Protein AF-A0A928YEC5-F1 (afdb_monomer)

Structure (mmCIF, N/CA/C/O backbone):
data_AF-A0A928YEC5-F1
#
_entry.id   AF-A0A928YEC5-F1
#
loop_
_atom_site.group_PDB
_atom_site.id
_atom_site.type_symbol
_atom_site.label_atom_id
_atom_site.label_alt_id
_atom_site.label_comp_id
_atom_site.label_asym_id
_atom_site.label_entity_id
_atom_site.label_seq_id
_atom_site.pdbx_PDB_ins_code
_atom_site.Cartn_x
_atom_site.Cartn_y
_atom_site.Cartn_z
_atom_site.occupancy
_atom_site.B_iso_or_equiv
_atom_site.auth_seq_id
_atom_site.auth_comp_id
_atom_site.auth_asym_id
_atom_site.auth_atom_id
_atom_site.pdbx_PDB_model_num
ATOM 1 N N . MET A 1 1 ? -3.892 -18.375 20.767 1.00 83.88 1 MET A N 1
ATOM 2 C CA . MET A 1 1 ? -4.272 -16.971 20.454 1.00 83.88 1 MET A CA 1
ATOM 3 C C . MET A 1 1 ? -5.538 -16.596 21.222 1.00 83.88 1 MET A C 1
ATOM 5 O O . MET A 1 1 ? -6.217 -17.506 21.679 1.00 83.88 1 MET A O 1
ATOM 9 N N . VAL A 1 2 ? -5.848 -15.307 21.420 1.00 87.56 2 VAL A N 1
ATOM 10 C CA . VAL A 1 2 ? -7.063 -14.895 22.162 1.00 87.56 2 VAL A CA 1
ATOM 11 C C . VAL A 1 2 ? -8.307 -15.152 21.313 1.00 87.56 2 VAL A C 1
ATOM 13 O O . VAL A 1 2 ? -8.338 -14.788 20.138 1.00 87.56 2 VAL A O 1
ATOM 16 N N . ASN A 1 3 ? -9.326 -15.767 21.908 1.00 91.44 3 ASN A N 1
ATOM 17 C CA . ASN A 1 3 ? -10.590 -16.067 21.246 1.00 91.44 3 ASN A CA 1
ATOM 18 C C . ASN A 1 3 ? -11.315 -14.765 20.830 1.00 91.44 3 ASN A C 1
ATOM 20 O O . ASN A 1 3 ? -11.600 -13.932 21.698 1.00 91.44 3 ASN A O 1
ATOM 24 N N . PRO A 1 4 ? -11.652 -14.574 19.537 1.00 89.94 4 PRO A N 1
ATOM 25 C CA . PRO A 1 4 ? -12.383 -13.394 19.078 1.00 89.94 4 PRO A CA 1
ATOM 26 C C . PRO A 1 4 ? -13.698 -13.170 19.830 1.00 89.94 4 PRO A C 1
ATOM 28 O O . PRO A 1 4 ? -13.991 -12.037 20.203 1.00 89.94 4 PRO A O 1
ATOM 31 N N . ARG A 1 5 ? -14.442 -14.240 20.147 1.00 90.44 5 ARG A N 1
ATOM 32 C CA . ARG A 1 5 ? -15.700 -14.136 20.904 1.00 90.44 5 ARG A CA 1
ATOM 33 C C . ARG A 1 5 ? -15.462 -13.671 22.337 1.00 90.44 5 ARG A C 1
ATOM 35 O O . ARG A 1 5 ? -16.203 -12.830 22.833 1.00 90.44 5 ARG A O 1
ATOM 42 N N . TYR A 1 6 ? -14.397 -14.151 22.983 1.00 92.88 6 TYR A N 1
ATOM 43 C CA . TYR A 1 6 ? -14.013 -13.688 24.320 1.00 92.88 6 TYR A CA 1
ATOM 44 C C . TYR A 1 6 ? -13.692 -12.185 24.310 1.00 92.88 6 TYR A C 1
ATOM 46 O O . TYR A 1 6 ? -14.163 -11.438 25.168 1.00 92.88 6 TYR A O 1
ATOM 54 N N . ARG A 1 7 ? -12.948 -11.722 23.295 1.00 92.25 7 ARG A N 1
ATOM 55 C CA . ARG A 1 7 ? -12.614 -10.301 23.112 1.00 92.25 7 ARG A CA 1
ATOM 56 C C . ARG A 1 7 ? -13.850 -9.440 22.826 1.00 92.25 7 ARG A C 1
ATOM 58 O O . ARG A 1 7 ? -13.956 -8.333 23.350 1.00 92.25 7 ARG A O 1
ATOM 65 N N . GLU A 1 8 ? -14.782 -9.931 22.012 1.00 92.81 8 GLU A N 1
ATOM 66 C CA . GLU A 1 8 ? -16.053 -9.253 21.728 1.00 92.81 8 GLU A CA 1
ATOM 67 C C . GLU A 1 8 ? -16.904 -9.112 22.999 1.00 92.81 8 GLU A C 1
ATOM 69 O O . GLU A 1 8 ? -17.369 -8.011 23.299 1.00 92.81 8 GLU A O 1
ATOM 74 N N . LEU A 1 9 ? -17.041 -10.181 23.792 1.00 94.62 9 LEU A N 1
ATOM 75 C CA . LEU A 1 9 ? -17.746 -10.153 25.079 1.00 94.62 9 LEU A CA 1
ATOM 76 C C . LEU A 1 9 ? -17.100 -9.163 26.059 1.00 94.62 9 LEU A C 1
ATOM 78 O O . LEU A 1 9 ? -17.796 -8.370 26.691 1.00 94.62 9 LEU A O 1
ATOM 82 N N . GLU A 1 10 ? -15.769 -9.147 26.151 1.00 95.06 10 GLU A N 1
ATOM 83 C CA . GLU A 1 10 ? -15.032 -8.198 26.990 1.00 95.06 10 GLU A CA 1
ATOM 84 C C . GLU A 1 10 ? -15.260 -6.740 26.557 1.00 95.06 10 GLU A C 1
ATOM 86 O O . GLU A 1 10 ? -15.519 -5.869 27.394 1.00 95.06 10 GLU A O 1
ATOM 91 N N . SER A 1 11 ? -15.259 -6.477 25.247 1.00 95.62 11 SER A N 1
ATOM 92 C CA . SER A 1 11 ? -15.583 -5.158 24.700 1.00 95.62 11 SER A CA 1
ATOM 93 C C . SER A 1 11 ? -17.020 -4.741 25.023 1.00 95.62 11 SER A C 1
ATOM 95 O O . SER A 1 11 ? -17.250 -3.599 25.420 1.00 95.62 11 SER A O 1
ATOM 97 N N . GLN A 1 12 ? -17.994 -5.647 24.892 1.00 96.06 12 GLN A N 1
ATOM 98 C CA . GLN A 1 12 ? -19.395 -5.364 25.221 1.00 96.06 12 GLN A CA 1
ATOM 99 C C . GLN A 1 12 ? -19.584 -5.056 26.711 1.00 96.06 12 GLN A C 1
ATOM 101 O O . GLN A 1 12 ? -20.268 -4.086 27.050 1.00 96.06 12 GLN A O 1
ATOM 106 N N . ILE A 1 13 ? -18.939 -5.825 27.597 1.00 96.31 13 ILE A N 1
ATOM 107 C CA . ILE A 1 13 ? -18.951 -5.576 29.045 1.00 96.31 13 ILE A CA 1
ATOM 108 C C . ILE A 1 13 ? -18.376 -4.190 29.342 1.00 96.31 13 ILE A C 1
ATOM 110 O O . ILE A 1 13 ? -18.998 -3.421 30.075 1.00 96.31 13 ILE A O 1
ATOM 114 N N . LYS A 1 14 ? -17.233 -3.826 28.746 1.00 97.19 14 LYS A N 1
ATOM 115 C CA . LYS A 1 14 ? -16.607 -2.510 28.955 1.00 97.19 14 LYS A CA 1
ATOM 116 C C . LYS A 1 14 ? -17.520 -1.362 28.513 1.00 97.19 14 LYS A C 1
ATOM 118 O O . LYS A 1 14 ? -17.703 -0.397 29.263 1.00 97.19 14 LYS A O 1
ATOM 123 N N . THR A 1 15 ? -18.124 -1.478 27.330 1.00 96.69 15 THR A N 1
ATOM 124 C CA . THR A 1 15 ? -19.064 -0.479 26.798 1.00 96.69 15 THR A CA 1
ATOM 125 C C . THR A 1 15 ? -20.272 -0.316 27.716 1.00 96.69 15 THR A C 1
ATOM 127 O O . THR A 1 15 ? -20.584 0.802 28.126 1.00 96.69 15 THR A O 1
ATOM 130 N N . LYS A 1 16 ? -20.921 -1.419 28.112 1.00 96.38 16 LYS A N 1
ATOM 131 C CA . LYS A 1 16 ? -22.084 -1.371 29.011 1.00 96.38 16 LYS A CA 1
ATOM 132 C C . LYS A 1 16 ? -21.727 -0.869 30.408 1.00 96.38 16 LYS A C 1
ATOM 134 O O . LYS A 1 16 ? -22.486 -0.086 30.961 1.00 96.38 16 LYS A O 1
ATOM 139 N N . THR A 1 17 ? -20.560 -1.226 30.942 1.00 95.94 17 THR A N 1
ATOM 140 C CA . THR A 1 17 ? -20.078 -0.723 32.243 1.00 95.94 17 THR A CA 1
ATOM 141 C C . THR A 1 17 ? -19.879 0.791 32.205 1.00 95.94 17 THR A C 1
ATOM 143 O O . THR A 1 17 ? -20.248 1.501 33.136 1.00 95.94 17 THR A O 1
ATOM 146 N N . THR A 1 18 ? -19.353 1.317 31.095 1.00 97.06 18 THR A N 1
ATOM 147 C CA . THR A 1 18 ? -19.199 2.766 30.915 1.00 97.06 18 THR A CA 1
ATOM 148 C C . THR A 1 18 ? -20.561 3.463 30.846 1.00 97.06 18 THR A C 1
ATOM 150 O O . THR A 1 18 ? -20.738 4.519 31.451 1.00 97.06 18 THR A O 1
ATOM 153 N N . LEU A 1 19 ? -21.543 2.868 30.159 1.00 96.06 19 LEU A N 1
ATOM 154 C CA . LEU A 1 19 ? -22.919 3.378 30.133 1.00 96.06 19 LEU A CA 1
ATOM 155 C C . LEU A 1 19 ? -23.577 3.335 31.520 1.00 96.06 19 LEU A C 1
ATOM 157 O O . LEU A 1 19 ? -24.183 4.324 31.926 1.00 96.06 19 LEU A O 1
ATOM 161 N N . LEU A 1 20 ? -23.402 2.240 32.263 1.00 96.69 20 LEU A N 1
ATOM 162 C CA . LEU A 1 20 ? -23.906 2.083 33.627 1.00 96.69 20 LEU A CA 1
ATOM 163 C C . LEU A 1 20 ? -23.341 3.166 34.552 1.00 96.69 20 LEU A C 1
ATOM 165 O O . LEU A 1 20 ? -24.096 3.836 35.252 1.00 96.69 20 LEU A O 1
ATOM 169 N N . ASN A 1 21 ? -22.028 3.401 34.504 1.00 95.88 21 ASN A N 1
ATOM 170 C CA . ASN A 1 21 ? -21.386 4.440 35.308 1.00 95.88 21 ASN A CA 1
ATOM 171 C C . ASN A 1 21 ? -21.941 5.833 34.981 1.00 95.88 21 ASN A C 1
ATOM 173 O O . ASN A 1 21 ? -22.214 6.609 35.893 1.00 95.88 21 ASN A O 1
ATOM 177 N N . ARG A 1 22 ? -22.184 6.139 33.698 1.00 95.06 22 ARG A N 1
ATOM 178 C CA . ARG A 1 22 ? -22.826 7.402 33.295 1.00 95.06 22 ARG A CA 1
ATOM 179 C C . ARG A 1 22 ? -24.238 7.538 33.872 1.00 95.06 22 ARG A C 1
ATOM 181 O O . ARG A 1 22 ? -24.579 8.617 34.346 1.00 95.06 22 ARG A O 1
ATOM 188 N N . GLN A 1 23 ? -25.044 6.473 33.858 1.00 94.38 23 GLN A N 1
ATOM 189 C CA . GLN A 1 23 ? -26.396 6.503 34.435 1.00 94.38 23 GLN A CA 1
ATOM 190 C C . GLN A 1 23 ? -26.374 6.655 35.958 1.00 94.38 23 GLN A C 1
ATOM 192 O O . GLN A 1 23 ? -27.137 7.449 36.499 1.00 94.38 23 GLN A O 1
ATOM 197 N N . ARG A 1 24 ? -25.452 5.978 36.650 1.00 94.00 24 ARG A N 1
ATOM 198 C CA . ARG A 1 24 ? -25.263 6.127 38.102 1.00 94.00 24 ARG A CA 1
ATOM 199 C C . ARG A 1 24 ? -24.878 7.555 38.493 1.00 94.00 24 ARG A C 1
ATOM 201 O O . ARG A 1 24 ? -25.418 8.079 39.460 1.00 94.00 24 ARG A O 1
ATOM 208 N N . VAL A 1 25 ? -24.009 8.208 37.716 1.00 95.25 25 VAL A N 1
ATOM 209 C CA . VAL A 1 25 ? -23.665 9.627 37.924 1.00 95.25 25 VAL A CA 1
ATOM 210 C C . VAL A 1 25 ? -24.887 10.526 37.725 1.00 95.25 25 VAL A C 1
ATOM 212 O O . VAL A 1 25 ? -25.145 11.379 38.568 1.00 95.25 25 VAL A O 1
ATOM 215 N N . LYS A 1 26 ? -25.675 10.316 36.659 1.00 92.94 26 LYS A N 1
ATOM 216 C CA . LYS A 1 26 ? -26.923 11.070 36.434 1.00 92.94 26 LYS A CA 1
ATOM 217 C C . LYS A 1 26 ? -27.920 10.887 37.576 1.00 92.94 26 LYS A C 1
ATOM 219 O O . LYS A 1 26 ? -28.492 11.865 38.040 1.00 92.94 26 LYS A O 1
ATOM 224 N N . TYR A 1 27 ? -28.091 9.651 38.041 1.00 92.44 27 TYR A N 1
ATOM 225 C CA . TYR A 1 27 ? -28.943 9.339 39.184 1.00 92.44 27 TYR A CA 1
ATOM 226 C C . TYR A 1 27 ? -28.476 10.079 40.444 1.00 92.44 27 TYR A C 1
ATOM 228 O O . TYR A 1 27 ? -29.282 10.727 41.103 1.00 92.44 27 TYR A O 1
ATOM 236 N N . GLY A 1 28 ? -27.174 10.041 40.748 1.00 90.62 28 GLY A N 1
ATOM 237 C CA . GLY A 1 28 ? -26.594 10.752 41.890 1.00 90.62 28 GLY A CA 1
ATOM 238 C C . GLY A 1 28 ? -26.771 12.270 41.803 1.00 90.62 28 GLY A C 1
ATOM 239 O O . GLY A 1 28 ? -27.197 12.889 42.771 1.00 90.62 28 GLY A O 1
ATOM 240 N N . ALA A 1 29 ? -26.526 12.865 40.632 1.00 90.38 29 ALA A N 1
ATOM 241 C CA . ALA A 1 29 ? -26.738 14.296 40.406 1.00 90.38 29 ALA A CA 1
ATOM 242 C C . ALA A 1 29 ? -28.209 14.705 40.596 1.00 90.38 29 ALA A C 1
ATOM 244 O O . ALA A 1 29 ? -28.490 15.752 41.173 1.00 90.38 29 ALA A O 1
ATOM 245 N N . LEU A 1 30 ? -29.146 13.864 40.146 1.00 88.50 30 LEU A N 1
ATOM 246 C CA . LEU A 1 30 ? -30.580 14.094 40.313 1.00 88.50 30 LEU A CA 1
ATOM 247 C C . LEU A 1 30 ? -31.000 14.013 41.789 1.00 88.50 30 LEU A C 1
ATOM 249 O O . LEU A 1 30 ? -31.805 14.825 42.233 1.00 88.50 30 LEU A O 1
ATOM 253 N N . VAL A 1 31 ? -30.430 13.082 42.563 1.00 86.44 31 VAL A N 1
ATOM 254 C CA . VAL A 1 31 ? -30.656 12.995 44.017 1.00 86.44 31 VAL A CA 1
ATOM 255 C C . VAL A 1 31 ? -30.144 14.247 44.733 1.00 86.44 31 VAL A C 1
ATOM 257 O O . VAL A 1 31 ? -30.915 14.861 45.458 1.00 86.44 31 VAL A O 1
ATOM 260 N N . LEU A 1 32 ? -28.907 14.675 44.462 1.00 85.19 32 LEU A N 1
ATOM 261 C CA . LEU A 1 32 ? -28.309 15.862 45.091 1.00 85.19 32 LEU A CA 1
ATOM 262 C C . LEU A 1 32 ? -29.059 17.158 44.752 1.00 85.19 32 LEU A C 1
ATOM 264 O O . LEU A 1 32 ? -29.220 18.024 45.605 1.00 85.19 32 LEU A O 1
ATOM 268 N N . LYS A 1 33 ? -29.554 17.301 43.516 1.00 82.44 33 LYS A N 1
ATOM 269 C CA . LYS A 1 33 ? -30.325 18.485 43.107 1.00 82.44 33 LYS A CA 1
ATOM 270 C C . LYS A 1 33 ? -31.634 18.630 43.896 1.00 82.44 33 LYS A C 1
ATOM 272 O O . LYS A 1 33 ? -32.027 19.742 44.223 1.00 82.44 33 LYS A O 1
ATOM 277 N N . ALA A 1 34 ? -32.288 17.517 44.226 1.00 76.44 34 ALA A N 1
ATOM 278 C CA . ALA A 1 34 ? -33.527 17.523 45.003 1.00 76.44 34 ALA A CA 1
ATOM 279 C C . ALA A 1 34 ? -33.326 17.810 46.502 1.00 76.44 34 ALA A C 1
ATOM 281 O O . ALA A 1 34 ? -34.303 18.080 47.190 1.00 76.44 34 ALA A O 1
ATOM 282 N N . GLU A 1 35 ? -32.092 17.757 47.014 1.00 74.00 35 GLU A N 1
ATOM 283 C CA . GLU A 1 35 ? -31.772 18.149 48.396 1.00 74.00 35 GLU A CA 1
ATOM 284 C C . GLU A 1 35 ? -31.603 19.674 48.550 1.00 74.00 35 GLU A C 1
ATOM 286 O O . GLU A 1 35 ? -31.681 20.181 49.667 1.00 74.00 35 GLU A O 1
ATOM 291 N N . GLY A 1 36 ? -31.382 20.410 47.450 1.00 67.25 36 GLY A N 1
ATOM 292 C CA . GLY A 1 36 ? -31.120 21.858 47.455 1.00 67.25 36 GLY A CA 1
ATOM 293 C C . GLY A 1 36 ? -32.200 22.745 46.819 1.00 67.25 36 GLY A C 1
ATOM 294 O O . GLY A 1 36 ? -32.138 23.962 46.963 1.00 67.25 36 GLY A O 1
ATOM 295 N N . GLU A 1 37 ? -33.179 22.167 46.122 1.00 70.62 37 GLU A N 1
ATOM 296 C CA . GLU A 1 37 ? -34.284 22.869 45.446 1.00 70.62 37 GLU A CA 1
ATOM 297 C C . GLU A 1 37 ? -35.614 22.153 45.757 1.00 70.62 37 GLU A C 1
ATOM 299 O O . GLU A 1 37 ? -35.597 20.973 46.093 1.00 70.62 37 GLU A O 1
ATOM 304 N N . GLU A 1 38 ? -36.770 22.819 45.617 1.00 68.56 38 GLU A N 1
ATOM 305 C CA . GLU A 1 38 ? -38.088 22.154 45.587 1.00 68.56 38 GLU A CA 1
ATOM 306 C C . GLU A 1 38 ? -38.428 21.753 44.137 1.00 68.56 38 GLU A C 1
ATOM 308 O O . GLU A 1 38 ? -38.899 22.589 43.357 1.00 68.56 38 GLU A O 1
ATOM 313 N N . PRO A 1 39 ? -38.172 20.501 43.709 1.00 70.44 39 PRO A N 1
ATOM 314 C CA . PRO A 1 39 ? -38.477 20.073 42.353 1.00 70.44 39 PRO A CA 1
ATOM 315 C C . PRO A 1 39 ? -39.979 19.844 42.148 1.00 70.44 39 PRO A C 1
ATOM 317 O O . PRO A 1 39 ? -40.717 19.482 43.064 1.00 70.44 39 PRO A O 1
ATOM 320 N N . ASP A 1 40 ? -40.418 19.929 40.890 1.00 80.75 40 ASP A N 1
ATOM 321 C CA . ASP A 1 40 ? -41.704 19.371 40.460 1.00 80.75 40 ASP A CA 1
ATOM 322 C C . ASP A 1 40 ? -41.713 17.856 40.737 1.00 80.75 40 ASP A C 1
ATOM 324 O O . ASP A 1 40 ? -41.081 17.063 40.028 1.00 80.75 40 ASP A O 1
ATOM 328 N N . ILE A 1 41 ? -42.423 17.468 41.801 1.00 78.69 41 ILE A N 1
ATOM 329 C CA . ILE A 1 41 ? -42.423 16.116 42.374 1.00 78.69 41 ILE A CA 1
ATOM 330 C C . ILE A 1 41 ? -42.747 15.062 41.311 1.00 78.69 41 ILE A C 1
ATOM 332 O O . ILE A 1 41 ? -42.127 13.999 41.286 1.00 78.69 41 ILE A O 1
ATOM 336 N N . ARG A 1 42 ? -43.688 15.345 40.397 1.00 82.38 42 ARG A N 1
ATOM 337 C CA . ARG A 1 42 ? -44.105 14.370 39.376 1.00 82.38 42 ARG A CA 1
ATOM 338 C C . ARG A 1 42 ? -42.989 14.093 38.375 1.00 82.38 42 ARG A C 1
ATOM 340 O O . ARG A 1 42 ? -42.692 12.929 38.107 1.00 82.38 42 ARG A O 1
ATOM 347 N N . LYS A 1 43 ? -42.352 15.146 37.856 1.00 85.06 43 LYS A N 1
ATOM 348 C CA . LYS A 1 43 ? -41.243 15.017 36.897 1.00 85.06 43 LYS A CA 1
ATOM 349 C C . LYS A 1 43 ? -40.034 14.352 37.539 1.00 85.06 43 LYS A C 1
ATOM 351 O O . LYS A 1 43 ? -39.460 13.439 36.954 1.00 85.06 43 LYS A O 1
ATOM 356 N N . TYR A 1 44 ? -39.708 14.747 38.769 1.00 85.19 44 TYR A N 1
ATOM 357 C CA . TYR A 1 44 ? -38.607 14.166 39.532 1.00 85.19 44 TYR A CA 1
ATOM 358 C C . TYR A 1 44 ? -38.781 12.656 39.748 1.00 85.19 44 TYR A C 1
ATOM 360 O O . TYR A 1 44 ? -37.864 11.880 39.477 1.00 85.19 44 TYR A O 1
ATOM 368 N N . VAL A 1 45 ? -39.966 12.218 40.192 1.00 87.06 45 VAL A N 1
ATOM 369 C CA . VAL A 1 45 ? -40.265 10.791 40.405 1.00 87.06 45 VAL A CA 1
ATOM 370 C C . VAL A 1 45 ? -40.171 10.007 39.096 1.00 87.06 45 VAL A C 1
ATOM 372 O O . VAL A 1 45 ? -39.587 8.923 39.0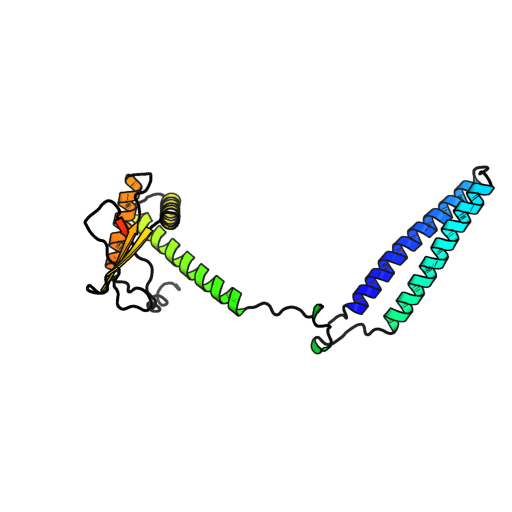77 1.00 87.06 45 VAL A O 1
ATOM 375 N N . GLN A 1 46 ? -40.692 10.558 37.997 1.00 88.75 46 GLN A N 1
ATOM 376 C CA . GLN A 1 46 ? -40.665 9.900 36.694 1.00 88.75 46 GLN A CA 1
ATOM 377 C C . GLN A 1 46 ? -39.237 9.771 36.141 1.00 88.75 46 GLN A C 1
ATOM 379 O O . GLN A 1 46 ? -38.819 8.673 35.778 1.00 88.75 46 GLN A O 1
ATOM 384 N N . GLU A 1 47 ? -38.452 10.850 36.131 1.00 88.38 47 GLU A N 1
ATOM 385 C CA . GLU A 1 47 ? -37.056 10.815 35.674 1.00 88.38 47 GLU A CA 1
ATOM 386 C C . GLU A 1 47 ? -36.211 9.861 36.525 1.00 88.38 47 GLU A C 1
ATOM 388 O O . GLU A 1 47 ? -35.476 9.027 35.991 1.00 88.38 47 GLU A O 1
ATOM 393 N N . LYS A 1 48 ? -36.378 9.896 37.851 1.00 90.88 48 LYS A N 1
ATOM 394 C CA . LYS A 1 48 ? -35.699 8.975 38.766 1.00 90.88 48 LYS A CA 1
ATOM 395 C C . LYS A 1 48 ? -36.039 7.515 38.471 1.00 90.88 48 LYS A C 1
ATOM 397 O O . LYS A 1 48 ? -35.129 6.686 38.446 1.00 90.88 48 LYS A O 1
ATOM 402 N N . ALA A 1 49 ? -37.313 7.206 38.223 1.00 91.38 49 ALA A N 1
ATOM 403 C CA . ALA A 1 49 ? -37.758 5.860 37.872 1.00 91.38 49 ALA A CA 1
ATOM 404 C C . ALA A 1 49 ? -37.137 5.385 36.549 1.00 91.38 49 ALA A C 1
ATOM 406 O O . ALA A 1 49 ? -36.577 4.293 36.503 1.00 91.38 49 ALA A O 1
ATOM 407 N N . THR A 1 50 ? -37.130 6.227 35.509 1.00 93.62 50 THR A N 1
ATOM 408 C CA . THR A 1 50 ? -36.540 5.863 34.204 1.00 93.62 50 THR A CA 1
ATOM 409 C C . THR A 1 50 ? -35.034 5.600 34.285 1.00 93.62 50 THR A C 1
ATOM 411 O O . THR A 1 50 ? -34.527 4.648 33.688 1.00 93.62 50 THR A O 1
ATOM 414 N N . ILE A 1 51 ? -34.293 6.410 35.051 1.00 93.06 51 ILE A N 1
ATOM 415 C CA . ILE A 1 51 ? -32.852 6.204 35.242 1.00 93.06 51 ILE A CA 1
ATOM 416 C C . ILE A 1 51 ? -32.605 4.932 36.061 1.00 93.06 51 ILE A C 1
ATOM 418 O O . ILE A 1 51 ? -31.683 4.183 35.739 1.00 93.06 51 ILE A O 1
ATOM 422 N N . ARG A 1 52 ? -33.429 4.663 37.084 1.00 93.69 52 ARG A N 1
ATOM 423 C CA . ARG A 1 52 ? -33.353 3.437 37.891 1.00 93.69 52 ARG A CA 1
ATOM 424 C C . ARG A 1 52 ? -33.558 2.192 37.028 1.00 93.69 52 ARG A C 1
ATOM 426 O O . ARG A 1 52 ? -32.705 1.315 37.031 1.00 93.69 52 ARG A O 1
ATOM 433 N N . GLU A 1 53 ? -34.604 2.174 36.209 1.00 95.44 53 GLU A N 1
ATOM 434 C CA . GLU A 1 53 ? -34.879 1.081 35.272 1.00 95.44 53 GLU A CA 1
ATOM 435 C C . GLU A 1 53 ? -33.730 0.893 34.263 1.00 95.44 53 GLU A C 1
ATOM 437 O O . GLU A 1 53 ? -33.287 -0.225 33.983 1.00 95.44 53 GLU A O 1
ATOM 442 N N . SER A 1 54 ? -33.156 1.990 33.754 1.00 94.38 54 SER A N 1
ATOM 443 C CA . SER A 1 54 ? -31.975 1.912 32.888 1.00 94.38 54 SER A CA 1
ATOM 444 C C . SER A 1 54 ? -30.746 1.334 33.600 1.00 94.38 54 SER A C 1
ATOM 446 O O . SER A 1 54 ? -29.915 0.722 32.931 1.00 94.38 54 SER A O 1
ATOM 448 N N . ILE A 1 55 ? -30.579 1.565 34.903 1.00 95.44 55 ILE A N 1
ATOM 449 C CA . ILE A 1 55 ? -29.483 0.999 35.699 1.00 95.44 55 ILE A CA 1
ATOM 450 C C . ILE A 1 55 ? -29.700 -0.503 35.866 1.00 95.44 55 ILE A C 1
ATOM 452 O O . ILE A 1 55 ? -28.818 -1.271 35.485 1.00 95.44 55 ILE A O 1
ATOM 456 N N . ASP A 1 56 ? -30.884 -0.907 36.327 1.00 96.25 56 ASP A N 1
ATOM 457 C CA . ASP A 1 56 ? -31.218 -2.308 36.599 1.00 96.25 56 ASP A CA 1
ATOM 458 C C . ASP A 1 56 ? -31.067 -3.162 35.324 1.00 96.25 56 ASP A C 1
ATOM 460 O O . ASP A 1 56 ? -30.391 -4.192 35.312 1.00 96.25 56 ASP A O 1
ATOM 464 N N . THR A 1 57 ? -31.575 -2.667 34.189 1.00 96.25 57 THR A N 1
ATOM 465 C CA . THR A 1 57 ? -31.440 -3.351 32.888 1.00 96.25 57 THR A CA 1
ATOM 466 C C . THR A 1 57 ? -29.996 -3.432 32.380 1.00 96.25 57 THR A C 1
ATOM 468 O O . THR A 1 57 ? -29.639 -4.368 31.657 1.00 96.25 57 THR A O 1
ATOM 471 N N . LEU A 1 58 ? -29.142 -2.449 32.690 1.00 95.38 58 LEU A N 1
ATOM 472 C CA . LEU A 1 58 ? -27.725 -2.484 32.319 1.00 95.38 58 LEU A CA 1
ATOM 473 C C . LEU A 1 58 ? -26.937 -3.448 33.206 1.00 95.38 58 LEU A C 1
ATOM 475 O O . LEU A 1 58 ? -26.057 -4.136 32.687 1.00 95.38 58 LEU A O 1
ATOM 479 N N . GLU A 1 59 ? -27.253 -3.512 34.498 1.00 96.00 59 GLU A N 1
ATOM 480 C CA . GLU A 1 59 ? -26.657 -4.454 35.448 1.00 96.00 59 GLU A CA 1
ATOM 481 C C . GLU A 1 59 ? -26.971 -5.897 35.058 1.00 96.00 59 GLU A C 1
ATOM 483 O O . GLU A 1 59 ? -26.044 -6.692 34.889 1.00 96.00 59 GLU A O 1
ATOM 488 N N . GLU A 1 60 ? -28.240 -6.203 34.778 1.00 96.69 60 GLU A N 1
ATOM 489 C CA . GLU A 1 60 ? -28.657 -7.534 34.334 1.00 96.69 60 GLU A CA 1
ATOM 490 C C . GLU A 1 60 ? -27.919 -7.956 33.052 1.00 96.69 60 GLU A C 1
ATOM 492 O O . GLU A 1 60 ? -27.340 -9.042 32.971 1.00 96.69 60 GLU A O 1
ATOM 497 N N . LYS A 1 61 ? -27.842 -7.061 32.058 1.00 95.50 61 LYS A N 1
ATOM 498 C CA . LYS A 1 61 ? -27.119 -7.325 30.803 1.00 95.50 61 LYS A CA 1
ATOM 499 C C . LYS A 1 61 ? -25.621 -7.536 31.021 1.00 95.50 61 LYS A C 1
ATOM 501 O O . LYS A 1 61 ? -25.009 -8.313 30.289 1.00 95.50 61 LYS A O 1
ATOM 506 N N . ILE A 1 62 ? -24.999 -6.827 31.963 1.00 96.06 62 ILE A N 1
ATOM 507 C CA . ILE A 1 62 ? -23.577 -7.018 32.285 1.00 96.06 62 ILE A CA 1
ATOM 508 C C . ILE A 1 62 ? -23.363 -8.385 32.934 1.00 96.06 62 ILE A C 1
ATOM 510 O O . ILE A 1 62 ? -22.418 -9.075 32.552 1.00 96.06 62 ILE A O 1
ATOM 514 N N . GLU A 1 63 ? -24.233 -8.798 33.854 1.00 95.88 63 GLU A N 1
ATOM 515 C CA . GLU A 1 63 ? -24.141 -10.109 34.504 1.00 95.88 63 GLU A CA 1
ATOM 516 C C . GLU A 1 63 ? -24.349 -11.261 33.514 1.00 95.88 63 GLU A C 1
ATOM 518 O O . GLU A 1 63 ? -23.531 -12.183 33.462 1.00 95.88 63 GLU A O 1
ATOM 523 N N . GLN A 1 64 ? -25.336 -11.160 32.619 1.00 95.69 64 GLN A N 1
ATOM 524 C CA . GLN A 1 64 ? -25.532 -12.133 31.535 1.00 95.69 64 GLN A CA 1
ATOM 525 C C . GLN A 1 64 ? -24.281 -12.261 30.643 1.00 95.69 64 GLN A C 1
ATOM 527 O O . GLN A 1 64 ? -23.840 -13.368 30.309 1.00 95.69 64 GLN A O 1
ATOM 532 N N . LEU A 1 65 ? -23.654 -11.135 30.283 1.00 95.19 65 LEU A N 1
ATOM 533 C CA . LEU A 1 65 ? -22.421 -11.142 29.491 1.00 95.19 65 LEU A CA 1
ATOM 534 C C . LEU A 1 65 ? -21.226 -11.709 30.264 1.00 95.19 65 LEU A C 1
ATOM 536 O O . LEU A 1 65 ? -20.401 -12.403 29.670 1.00 95.19 65 LEU A O 1
ATOM 540 N N . ARG A 1 66 ? -21.115 -11.444 31.571 1.00 94.31 66 ARG A N 1
ATOM 541 C CA . ARG A 1 66 ? -20.061 -12.006 32.432 1.00 94.31 66 ARG A CA 1
ATOM 542 C C . ARG A 1 66 ? -20.188 -13.519 32.551 1.00 94.31 66 ARG A C 1
ATOM 544 O O . ARG A 1 66 ? -19.183 -14.206 32.375 1.00 94.31 66 ARG A O 1
ATOM 551 N N . ALA A 1 67 ? -21.399 -14.030 32.764 1.00 94.88 67 ALA A N 1
ATOM 552 C CA . ALA A 1 67 ? -21.673 -15.464 32.783 1.00 94.88 67 ALA A CA 1
ATOM 553 C C . ALA A 1 67 ? -21.281 -16.118 31.447 1.00 94.88 67 ALA A C 1
ATOM 555 O O . ALA A 1 67 ? -20.525 -17.089 31.418 1.00 94.88 67 ALA A O 1
ATOM 556 N N . THR A 1 68 ? -21.694 -15.513 30.330 1.00 92.94 68 THR A N 1
ATOM 557 C CA . THR A 1 68 ? -21.340 -15.989 28.982 1.00 92.94 68 THR A CA 1
ATOM 558 C C . THR A 1 68 ? -19.824 -15.965 28.746 1.00 92.94 68 THR A C 1
ATOM 560 O O . THR A 1 68 ? -19.263 -16.911 28.192 1.00 92.94 68 THR A O 1
ATOM 563 N N . LYS A 1 69 ? -19.130 -14.912 29.201 1.00 93.75 69 LYS A N 1
ATOM 564 C CA . LYS A 1 69 ? -17.669 -14.786 29.089 1.00 93.75 69 LYS A CA 1
ATOM 565 C C . LYS A 1 69 ? -16.941 -15.861 29.894 1.00 93.75 69 LYS A C 1
ATOM 567 O O . LYS A 1 69 ? -15.972 -16.415 29.393 1.00 93.75 69 LYS A O 1
ATOM 572 N N . ASN A 1 70 ? -17.399 -16.161 31.109 1.00 90.94 70 ASN A N 1
ATOM 573 C CA . ASN A 1 70 ? -16.781 -17.180 31.962 1.00 90.94 70 ASN A CA 1
ATOM 574 C C . ASN A 1 70 ? -16.916 -18.591 31.373 1.00 90.94 70 ASN A C 1
ATOM 576 O O . ASN A 1 70 ? -16.002 -19.395 31.522 1.00 90.94 70 ASN A O 1
ATOM 580 N N . ASN A 1 71 ? -18.003 -18.858 30.644 1.00 92.06 71 ASN A N 1
ATOM 581 C CA . ASN A 1 71 ? -18.207 -20.113 29.915 1.00 92.06 71 ASN A CA 1
ATOM 582 C C . ASN A 1 71 ? -17.455 -20.174 28.572 1.00 92.06 71 ASN A C 1
ATOM 584 O O . ASN A 1 71 ? -17.461 -21.208 27.909 1.00 92.06 71 ASN A O 1
ATOM 588 N N . THR A 1 72 ? -16.828 -19.076 28.140 1.00 90.56 72 THR A N 1
ATOM 589 C CA . THR A 1 72 ? -16.092 -19.005 26.874 1.00 90.56 72 THR A CA 1
ATOM 590 C C . THR A 1 72 ? -14.593 -19.128 27.130 1.00 90.56 72 THR A C 1
ATOM 592 O O . THR A 1 7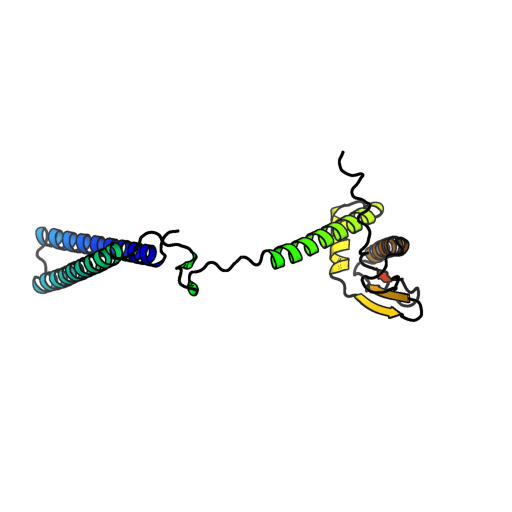2 ? -14.015 -18.355 27.892 1.00 90.56 72 THR A O 1
ATOM 595 N N . GLU A 1 73 ? -13.920 -20.047 26.435 1.00 90.75 73 GLU A N 1
ATOM 596 C CA . GLU A 1 73 ? -12.464 -20.184 26.526 1.00 90.75 73 GLU A CA 1
ATOM 597 C C . GLU A 1 73 ? -11.745 -18.895 26.097 1.00 90.75 73 GLU A C 1
ATOM 599 O O . GLU A 1 73 ? -11.977 -18.356 25.008 1.00 90.75 73 GLU A O 1
ATOM 604 N N . LYS A 1 74 ? -10.825 -18.415 26.943 1.00 90.75 74 LYS A N 1
ATOM 605 C CA . LYS A 1 74 ? -10.029 -17.203 26.682 1.00 90.75 74 LYS A CA 1
ATOM 606 C C . LYS A 1 74 ? -9.057 -17.381 25.514 1.00 90.75 74 LYS A C 1
ATOM 608 O O . LYS A 1 74 ? -8.818 -16.436 24.759 1.00 90.75 74 LYS A O 1
ATOM 613 N N . HIS A 1 75 ? -8.499 -18.580 25.361 1.00 92.06 75 HIS A N 1
ATOM 614 C CA . HIS A 1 75 ? -7.536 -18.904 24.317 1.00 92.06 75 HIS A CA 1
ATOM 615 C C . HIS A 1 75 ? -8.004 -20.104 23.514 1.00 92.06 75 HIS A C 1
ATOM 617 O O . HIS A 1 75 ? -8.431 -21.094 24.089 1.00 92.06 75 HIS A O 1
ATOM 623 N N . ILE A 1 76 ? -7.866 -20.005 22.196 1.00 90.12 76 ILE A N 1
ATOM 624 C CA . ILE A 1 76 ? -8.154 -21.088 21.258 1.00 90.12 76 ILE A CA 1
ATOM 625 C C . ILE A 1 76 ? -6.972 -21.282 20.308 1.00 90.12 76 ILE A C 1
ATOM 627 O O . ILE A 1 76 ? -6.148 -20.374 20.101 1.00 90.12 76 ILE A O 1
ATOM 631 N N . GLU A 1 77 ? -6.886 -22.483 19.748 1.00 89.06 77 GLU A N 1
ATOM 632 C CA . GLU A 1 77 ? -6.003 -22.792 18.628 1.00 89.06 77 GLU A CA 1
ATOM 633 C C . GLU A 1 77 ? -6.487 -22.104 17.349 1.00 89.06 77 GLU A C 1
ATOM 635 O O . GLU A 1 77 ? -7.679 -21.856 17.168 1.00 89.06 77 GLU A O 1
ATOM 640 N N . PHE A 1 78 ? -5.556 -21.827 16.436 1.00 83.44 78 PHE A N 1
ATOM 641 C CA . PHE A 1 78 ? -5.868 -21.217 15.142 1.00 83.44 78 PHE A CA 1
ATOM 642 C C . PHE A 1 78 ? -6.803 -22.094 14.289 1.00 83.44 78 PHE A C 1
ATOM 644 O O . PHE A 1 78 ? -7.696 -21.586 13.617 1.00 83.44 78 PHE A O 1
ATOM 651 N N . SER A 1 79 ? -6.643 -23.418 14.373 1.00 83.50 79 SER A N 1
ATOM 652 C CA . SER A 1 79 ? -7.477 -24.425 13.699 1.00 83.50 79 SER A CA 1
ATOM 653 C C . SER A 1 79 ? -8.968 -24.298 14.037 1.00 83.50 79 SER A C 1
ATOM 655 O O . SER A 1 79 ? -9.810 -24.518 13.169 1.00 83.50 79 SER A O 1
ATOM 657 N N . LYS A 1 80 ? -9.291 -23.896 15.273 1.00 85.25 80 LYS A N 1
ATOM 658 C CA . LYS A 1 80 ? -10.658 -23.784 15.808 1.00 85.25 80 LYS A CA 1
ATOM 659 C C . LYS A 1 80 ? -11.313 -22.417 15.570 1.00 85.25 80 LYS A C 1
ATOM 661 O O . LYS A 1 80 ? -12.416 -22.177 16.059 1.00 85.25 80 LYS A O 1
ATOM 666 N N . LEU A 1 81 ? -10.649 -21.501 14.865 1.00 85.25 81 LEU A N 1
ATOM 667 C CA . LEU A 1 81 ? -11.247 -20.215 14.513 1.00 85.25 81 LEU A CA 1
ATOM 668 C C . LEU A 1 81 ? -12.384 -20.374 13.493 1.00 85.25 81 LEU A C 1
ATOM 670 O O . LEU A 1 81 ? -12.264 -21.184 12.574 1.00 85.25 81 LEU A O 1
ATOM 674 N N . PRO A 1 82 ? -13.432 -19.540 13.580 1.00 83.44 82 PRO A N 1
ATOM 675 C CA . PRO A 1 82 ? -14.359 -19.323 12.473 1.00 83.44 82 PRO A CA 1
ATOM 676 C C . PRO A 1 82 ? -13.622 -18.862 11.205 1.00 83.44 82 PRO A C 1
ATOM 678 O O . PRO A 1 82 ? -12.699 -18.052 11.301 1.00 83.44 82 PRO A O 1
ATOM 681 N N . GLU A 1 83 ? -14.027 -19.349 10.027 1.00 80.00 83 GLU A N 1
ATOM 682 C CA . GLU A 1 83 ? -13.376 -19.030 8.740 1.00 80.00 83 GLU A CA 1
ATOM 683 C C . GLU A 1 83 ? -13.322 -17.522 8.446 1.00 80.00 83 GLU A C 1
ATOM 685 O O . GLU A 1 83 ? -12.314 -17.020 7.960 1.00 80.00 83 GLU A O 1
ATOM 690 N N . ASP A 1 84 ? -14.356 -16.767 8.823 1.00 80.31 84 ASP A N 1
ATOM 691 C CA . ASP A 1 84 ? -14.423 -15.307 8.670 1.00 80.31 84 ASP A CA 1
ATOM 692 C C . ASP A 1 84 ? -13.430 -14.549 9.570 1.00 80.31 84 ASP A C 1
ATOM 694 O O . ASP A 1 84 ? -13.097 -13.392 9.307 1.00 80.31 84 ASP A O 1
ATOM 698 N N . LYS A 1 85 ? -12.955 -15.192 10.643 1.00 78.50 85 LYS A N 1
ATOM 699 C CA . LYS A 1 85 ? -11.995 -14.637 11.610 1.00 78.50 85 LYS A CA 1
ATOM 700 C C . LYS A 1 85 ? -10.596 -15.233 11.457 1.00 78.50 85 LYS A C 1
ATOM 702 O O . LYS A 1 85 ? -9.685 -14.797 12.168 1.00 78.50 85 LYS A O 1
ATOM 707 N N . LYS A 1 86 ? -10.402 -16.219 10.575 1.00 81.19 86 LYS A N 1
ATOM 708 C CA . LYS A 1 86 ? -9.066 -16.702 10.220 1.00 81.19 86 LYS A CA 1
ATOM 709 C C . LYS A 1 86 ? -8.343 -15.609 9.448 1.00 81.19 86 LYS A C 1
ATOM 711 O O . LYS A 1 86 ? -8.913 -14.934 8.592 1.00 81.19 86 LYS A O 1
ATOM 716 N N . PHE A 1 87 ? -7.072 -15.404 9.777 1.00 74.62 87 PHE A N 1
ATOM 717 C CA . PHE A 1 87 ? -6.241 -14.499 8.999 1.00 74.62 87 PHE A CA 1
ATOM 718 C C . PHE A 1 87 ? -6.162 -15.038 7.575 1.00 74.62 87 PHE A C 1
ATOM 720 O O . PHE A 1 87 ? -5.861 -16.213 7.379 1.00 74.62 87 PHE A O 1
ATOM 727 N N . GLN A 1 88 ? -6.431 -14.182 6.591 1.00 67.88 88 GLN A N 1
ATOM 728 C CA . GLN A 1 88 ? -6.093 -14.521 5.219 1.00 67.88 88 GLN A CA 1
ATOM 729 C C . GLN A 1 88 ? -4.578 -14.669 5.154 1.00 67.88 88 GLN A C 1
ATOM 731 O O . GLN A 1 88 ? -3.850 -13.749 5.545 1.00 67.88 88 GLN A O 1
ATOM 736 N N . ASP A 1 89 ? -4.105 -15.815 4.673 1.00 64.88 89 ASP A N 1
ATOM 737 C CA . ASP A 1 89 ? -2.692 -15.975 4.380 1.00 64.88 89 ASP A CA 1
ATOM 738 C C . ASP A 1 89 ? -2.268 -14.845 3.441 1.00 64.88 89 ASP A C 1
ATOM 740 O O . ASP A 1 89 ? -2.795 -14.679 2.336 1.00 64.88 89 ASP A O 1
ATOM 744 N N . LEU A 1 90 ? -1.314 -14.031 3.899 1.00 64.44 90 LEU A N 1
ATOM 745 C CA . LEU A 1 90 ? -0.641 -13.066 3.043 1.00 64.44 90 LEU A CA 1
ATOM 746 C C . LEU A 1 90 ? -0.099 -13.859 1.856 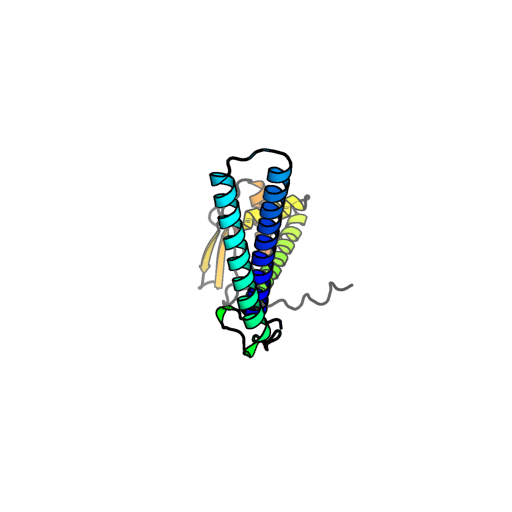1.00 64.44 90 LEU A C 1
ATOM 748 O O . LEU A 1 90 ? 0.774 -14.707 2.044 1.00 64.44 90 LEU A O 1
ATOM 752 N N . LYS A 1 91 ? -0.611 -13.601 0.645 1.00 65.38 91 LYS A N 1
ATOM 753 C CA . LYS A 1 91 ? -0.115 -14.200 -0.603 1.00 65.38 91 LYS A CA 1
ATOM 754 C C . LYS A 1 91 ? 1.332 -13.741 -0.842 1.00 65.38 91 LYS A C 1
ATOM 756 O O . LYS A 1 91 ? 1.589 -12.870 -1.671 1.00 65.38 91 LYS A O 1
ATOM 761 N N . LYS A 1 92 ? 2.289 -14.301 -0.090 1.00 68.38 92 LYS A N 1
ATOM 762 C CA . LYS A 1 92 ? 3.717 -13.942 -0.109 1.00 68.38 92 LYS A CA 1
ATOM 763 C C . LYS A 1 92 ? 4.282 -14.050 -1.520 1.00 68.38 92 LYS A C 1
ATOM 765 O O . LYS A 1 92 ? 5.017 -13.166 -1.939 1.00 68.38 92 LYS A O 1
ATOM 770 N N . SER A 1 93 ? 3.849 -15.068 -2.262 1.00 70.56 93 SER A N 1
ATOM 771 C CA . SER A 1 93 ? 4.247 -15.300 -3.651 1.00 70.56 93 SER A CA 1
ATOM 772 C C . SER A 1 93 ? 3.870 -14.137 -4.581 1.00 70.56 93 SER A C 1
ATOM 774 O O . SER A 1 93 ? 4.719 -13.663 -5.330 1.00 70.56 93 SER A O 1
ATOM 776 N N . GLY A 1 94 ? 2.650 -13.594 -4.478 1.00 82.19 94 GLY A N 1
ATOM 777 C CA . GLY A 1 94 ? 2.227 -12.460 -5.309 1.00 82.19 94 GLY A CA 1
ATOM 778 C C . GLY A 1 94 ? 3.017 -11.185 -5.008 1.00 82.19 94 GLY A C 1
ATOM 779 O O . GLY A 1 94 ? 3.429 -10.477 -5.923 1.00 82.19 94 GLY A O 1
ATOM 780 N N . LYS A 1 95 ? 3.297 -10.924 -3.723 1.00 84.69 95 LYS A N 1
ATOM 781 C CA . LYS A 1 95 ? 4.146 -9.795 -3.323 1.00 84.69 95 LYS A CA 1
ATOM 782 C C . LYS A 1 95 ? 5.576 -9.953 -3.839 1.00 84.69 95 LYS A C 1
ATOM 784 O O . LYS A 1 95 ? 6.100 -9.023 -4.438 1.00 84.69 95 LYS A O 1
ATOM 789 N N . GLN A 1 96 ? 6.183 -11.120 -3.626 1.00 88.00 96 GLN A N 1
ATOM 790 C CA . GLN A 1 96 ? 7.544 -11.407 -4.080 1.00 88.00 96 GLN A CA 1
ATOM 791 C C . GLN A 1 96 ? 7.675 -11.227 -5.592 1.00 88.00 96 GLN A C 1
ATOM 793 O O . GLN A 1 96 ? 8.594 -10.554 -6.036 1.00 88.00 96 GLN A O 1
ATOM 798 N N . PHE A 1 97 ? 6.717 -11.741 -6.366 1.00 87.50 97 PHE A N 1
ATOM 799 C CA . PHE A 1 97 ? 6.694 -11.581 -7.817 1.00 87.50 97 PHE A CA 1
ATOM 800 C C . PHE A 1 97 ? 6.690 -10.105 -8.244 1.00 87.50 97 PHE A C 1
ATOM 802 O O . PHE A 1 97 ? 7.529 -9.680 -9.039 1.00 87.50 97 PHE A O 1
ATOM 809 N N . VAL A 1 98 ? 5.790 -9.301 -7.671 1.00 90.94 98 VAL A N 1
ATOM 810 C CA . VAL A 1 98 ? 5.701 -7.864 -7.973 1.00 90.94 98 VAL A CA 1
ATOM 811 C C . VAL A 1 98 ? 6.963 -7.118 -7.536 1.00 90.94 98 VAL A C 1
ATOM 813 O O . VAL A 1 98 ? 7.454 -6.258 -8.268 1.00 90.94 98 VAL A O 1
ATOM 816 N N . ASP A 1 99 ? 7.509 -7.435 -6.364 1.00 91.31 99 ASP A N 1
ATOM 817 C CA . ASP A 1 99 ? 8.716 -6.785 -5.854 1.00 91.31 99 ASP A CA 1
ATOM 818 C C . ASP A 1 99 ? 9.946 -7.137 -6.710 1.00 91.31 99 ASP A C 1
ATOM 820 O O . ASP A 1 99 ? 10.770 -6.263 -6.976 1.00 91.31 99 ASP A O 1
ATOM 824 N N . THR A 1 100 ? 10.036 -8.358 -7.247 1.00 92.50 100 THR A N 1
ATOM 825 C CA . THR A 1 100 ? 11.072 -8.731 -8.222 1.00 92.50 100 THR A CA 1
ATOM 826 C C . THR A 1 100 ? 10.971 -7.901 -9.501 1.00 92.50 100 THR A C 1
ATOM 828 O O . THR A 1 100 ? 11.984 -7.364 -9.949 1.00 92.50 100 THR A O 1
ATOM 831 N N . ILE A 1 101 ? 9.768 -7.726 -10.061 1.00 91.50 101 ILE A N 1
ATOM 832 C CA . ILE A 1 101 ? 9.569 -6.887 -11.256 1.00 91.50 101 ILE A CA 1
ATOM 833 C C . ILE A 1 101 ? 9.998 -5.442 -10.977 1.00 91.50 101 ILE A C 1
ATOM 835 O O . ILE A 1 101 ? 10.733 -4.856 -11.770 1.00 91.50 101 ILE A O 1
ATOM 839 N N . LYS A 1 102 ? 9.612 -4.878 -9.825 1.00 91.56 102 LYS A N 1
ATOM 840 C CA . LYS A 1 102 ? 10.024 -3.523 -9.422 1.00 91.56 102 LYS A CA 1
ATOM 841 C C . LYS A 1 102 ? 11.537 -3.391 -9.300 1.00 91.56 102 LYS A C 1
ATOM 843 O O . LYS A 1 102 ? 12.091 -2.392 -9.745 1.00 91.56 102 LYS A O 1
ATOM 848 N N . MET A 1 103 ? 12.208 -4.384 -8.717 1.00 94.69 103 MET A N 1
ATOM 849 C CA . MET A 1 103 ? 13.666 -4.380 -8.583 1.00 94.69 103 MET A CA 1
ATOM 850 C C . MET A 1 103 ? 14.367 -4.414 -9.945 1.00 94.69 103 MET A C 1
ATOM 852 O O . MET A 1 103 ? 15.349 -3.697 -10.133 1.00 94.69 103 MET A O 1
ATOM 856 N N . ILE A 1 104 ? 13.861 -5.204 -10.897 1.00 90.19 104 ILE A N 1
ATOM 857 C CA . ILE A 1 104 ? 14.387 -5.251 -12.270 1.00 90.19 104 ILE A CA 1
ATOM 858 C C . ILE A 1 104 ? 14.164 -3.905 -12.968 1.00 90.19 104 ILE A C 1
ATOM 860 O O . ILE A 1 104 ? 15.116 -3.332 -13.494 1.00 90.19 104 ILE A O 1
ATOM 864 N N . ALA A 1 105 ? 12.945 -3.361 -12.905 1.00 90.00 105 ALA A N 1
ATOM 865 C CA . ALA A 1 105 ? 12.609 -2.071 -13.504 1.00 90.00 105 ALA A CA 1
ATOM 866 C C . ALA A 1 105 ? 13.466 -0.929 -12.932 1.00 90.00 105 ALA A C 1
ATOM 868 O O . ALA A 1 105 ? 14.045 -0.153 -13.688 1.00 90.00 105 ALA A O 1
ATOM 869 N N . TYR A 1 106 ? 13.630 -0.877 -11.607 1.00 91.31 106 TYR A N 1
ATOM 870 C CA . TYR A 1 106 ? 14.469 0.117 -10.936 1.00 91.31 106 TYR A CA 1
ATOM 871 C C . TYR A 1 106 ? 15.937 0.037 -11.374 1.00 91.31 106 TYR A C 1
ATOM 873 O O . TYR A 1 106 ? 16.585 1.064 -11.598 1.00 91.31 106 TYR A O 1
ATOM 881 N N . ARG A 1 107 ? 16.475 -1.182 -11.517 1.00 90.75 107 ARG A N 1
ATOM 882 C CA . ARG A 1 107 ? 17.842 -1.392 -12.013 1.00 90.75 107 ARG A CA 1
ATOM 883 C C . ARG A 1 107 ? 17.982 -0.961 -13.470 1.00 90.75 107 ARG A C 1
ATOM 885 O O . ARG A 1 107 ? 18.958 -0.290 -13.788 1.00 90.75 107 ARG A O 1
ATOM 892 N N . ALA A 1 108 ? 17.013 -1.293 -14.32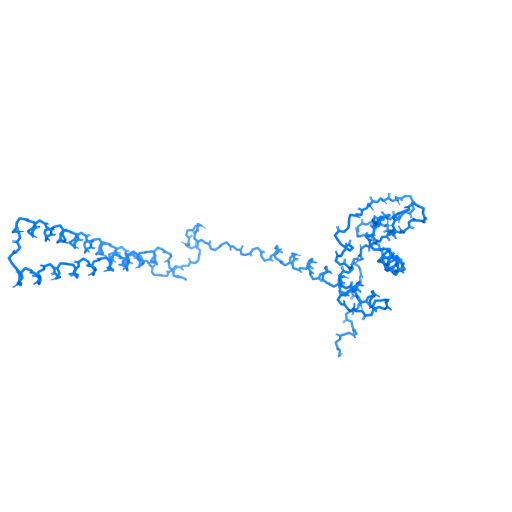1 1.00 90.69 108 ALA A N 1
ATOM 893 C CA . ALA A 1 108 ? 17.007 -0.889 -15.724 1.00 90.69 108 ALA A CA 1
ATOM 894 C C . ALA A 1 108 ? 16.933 0.641 -15.877 1.00 90.69 108 ALA A C 1
ATOM 896 O O . ALA A 1 108 ? 17.756 1.219 -16.583 1.00 90.69 108 ALA A O 1
ATOM 897 N N . GLU A 1 109 ? 16.020 1.313 -15.163 1.00 91.31 109 GLU A N 1
ATOM 898 C CA . GLU A 1 109 ? 15.927 2.783 -15.126 1.00 91.31 109 GLU A CA 1
ATOM 899 C C . GLU A 1 109 ? 17.252 3.402 -14.669 1.00 91.31 109 GLU A C 1
ATOM 901 O O . GLU A 1 109 ? 17.758 4.337 -15.290 1.00 91.31 109 GLU A O 1
ATOM 906 N N . THR A 1 110 ? 17.838 2.865 -13.595 1.00 92.88 110 THR A N 1
ATOM 907 C CA . THR A 1 110 ? 19.103 3.370 -13.049 1.00 92.88 110 THR A CA 1
ATOM 908 C C . THR A 1 110 ? 20.250 3.208 -14.043 1.00 92.88 110 THR A C 1
ATOM 910 O O . THR A 1 110 ? 21.039 4.139 -14.195 1.00 92.88 110 THR A O 1
ATOM 913 N N . ALA A 1 111 ? 20.332 2.070 -14.737 1.00 91.75 111 ALA A N 1
ATOM 914 C CA . ALA A 1 111 ? 21.329 1.839 -15.777 1.00 91.75 111 ALA A CA 1
ATOM 915 C C . ALA A 1 111 ? 21.168 2.842 -16.930 1.00 91.75 111 ALA A C 1
ATOM 917 O O . ALA A 1 111 ? 22.118 3.559 -17.231 1.00 91.75 111 ALA A O 1
ATOM 918 N N . MET A 1 112 ? 19.957 2.992 -17.483 1.00 92.06 112 MET A N 1
ATOM 919 C CA . MET A 1 112 ? 19.675 3.959 -18.556 1.00 92.06 112 MET A CA 1
ATOM 920 C C . MET A 1 112 ? 19.998 5.401 -18.145 1.00 92.06 112 MET A C 1
ATOM 922 O O . MET A 1 112 ? 20.610 6.151 -18.903 1.00 92.06 112 MET A O 1
ATOM 926 N N . ALA A 1 113 ? 19.632 5.795 -16.922 1.00 93.50 113 ALA A N 1
ATOM 927 C CA . ALA A 1 113 ? 19.916 7.132 -16.411 1.00 93.50 113 ALA A CA 1
ATOM 928 C C . ALA A 1 113 ? 21.417 7.375 -16.202 1.00 93.50 113 ALA A C 1
ATOM 930 O O . ALA A 1 113 ? 21.864 8.518 -16.287 1.00 93.50 113 ALA A O 1
ATOM 931 N N . ASN A 1 114 ? 22.193 6.337 -15.887 1.00 92.50 114 ASN A N 1
ATOM 932 C CA . ASN A 1 114 ? 23.646 6.439 -15.775 1.00 92.50 114 ASN A CA 1
ATOM 933 C C . ASN A 1 114 ? 24.303 6.526 -17.155 1.00 92.50 114 ASN A C 1
ATOM 935 O O . ASN A 1 114 ? 25.160 7.379 -17.340 1.00 92.50 114 ASN A O 1
ATOM 939 N N . THR A 1 115 ? 23.842 5.749 -18.137 1.00 91.81 115 THR A N 1
ATOM 940 C CA . THR A 1 115 ? 24.293 5.866 -19.532 1.00 91.81 115 THR A CA 1
ATOM 941 C C . THR A 1 115 ? 24.058 7.275 -20.081 1.00 91.81 115 THR A C 1
ATOM 943 O O . THR A 1 115 ? 24.942 7.881 -20.674 1.00 91.81 115 THR A O 1
ATOM 946 N N . LEU A 1 116 ? 22.884 7.857 -19.823 1.00 91.81 116 LEU A N 1
ATOM 947 C CA . LEU A 1 116 ? 22.571 9.218 -20.266 1.00 91.81 116 LEU A CA 1
ATOM 948 C C . LEU A 1 116 ? 23.381 10.312 -19.552 1.00 91.81 116 LEU A C 1
ATOM 950 O O . LEU A 1 116 ? 23.535 11.399 -20.107 1.00 91.81 116 LEU A O 1
ATOM 954 N N . GLN A 1 117 ? 23.910 10.055 -18.351 1.00 91.31 117 GLN A N 1
ATOM 955 C CA . GLN A 1 117 ? 24.744 11.028 -17.628 1.00 91.31 117 GLN A CA 1
ATOM 956 C C . GLN A 1 117 ? 26.083 11.305 -18.327 1.00 91.31 117 GLN A C 1
ATOM 958 O O . GLN A 1 117 ? 26.684 12.344 -18.073 1.00 91.31 117 GLN A O 1
ATOM 963 N N . GLU A 1 118 ? 26.530 10.441 -19.242 1.00 89.00 118 GLU A N 1
ATOM 964 C CA . GLU A 1 118 ? 27.701 10.720 -20.087 1.00 89.00 118 GLU A CA 1
ATOM 965 C C . GLU A 1 118 ? 27.454 11.892 -21.051 1.00 89.00 118 GLU A C 1
ATOM 967 O O . GLU A 1 118 ? 28.388 12.590 -21.447 1.00 89.00 118 GLU A O 1
ATOM 972 N N . TYR A 1 119 ? 26.188 12.147 -21.394 1.00 88.81 119 TYR A N 1
ATOM 973 C CA . TYR A 1 119 ? 25.778 13.185 -22.343 1.00 88.81 119 TYR A CA 1
ATOM 974 C C . TYR A 1 119 ? 25.018 14.348 -21.687 1.00 88.81 119 TYR A C 1
ATOM 976 O O . TYR A 1 119 ? 24.937 15.435 -22.265 1.00 88.81 119 TYR A O 1
ATOM 984 N N . ILE A 1 120 ? 24.464 14.134 -20.490 1.00 90.94 120 ILE A N 1
ATOM 985 C CA . ILE A 1 120 ? 23.674 15.104 -19.726 1.00 90.94 120 ILE A CA 1
ATOM 986 C C . ILE A 1 120 ? 24.363 15.362 -18.385 1.00 90.94 120 ILE A C 1
ATOM 988 O O . ILE A 1 120 ? 24.391 14.502 -17.508 1.00 90.94 120 ILE A O 1
ATOM 992 N N . SER A 1 121 ? 24.865 16.583 -18.183 1.00 86.00 121 SER A N 1
ATOM 993 C CA . SER A 1 121 ? 25.647 16.931 -16.987 1.00 86.00 121 SER A CA 1
ATOM 994 C C . SER A 1 121 ? 24.851 16.859 -15.678 1.00 86.00 121 SER A C 1
ATOM 996 O O . SER A 1 121 ? 25.426 16.641 -14.613 1.00 86.00 121 SER A O 1
ATOM 998 N N . LYS A 1 122 ? 23.527 17.063 -15.722 1.00 90.62 122 LYS A N 1
ATOM 999 C CA . LYS A 1 122 ? 22.665 17.027 -14.534 1.00 90.62 122 LYS A CA 1
ATOM 1000 C C . LYS A 1 122 ? 22.012 15.658 -14.370 1.00 90.62 122 LYS A C 1
ATOM 1002 O O . LYS A 1 122 ? 21.170 15.245 -15.163 1.00 90.62 122 LYS A O 1
ATOM 1007 N N . LYS A 1 123 ? 22.319 14.997 -13.254 1.00 87.06 123 LYS A N 1
ATOM 1008 C CA . LYS A 1 123 ? 21.775 13.680 -12.886 1.00 87.06 123 LYS A CA 1
ATOM 1009 C C . LYS A 1 123 ? 20.241 13.628 -12.849 1.00 87.06 123 LYS A C 1
ATOM 1011 O O . LYS A 1 123 ? 19.650 12.628 -13.261 1.00 87.06 123 LYS A O 1
ATOM 1016 N N . ASP A 1 124 ? 19.606 14.690 -12.361 1.00 90.00 124 ASP A N 1
ATOM 1017 C CA . ASP A 1 124 ? 18.144 14.774 -12.280 1.00 90.00 124 ASP A CA 1
ATOM 1018 C C . ASP A 1 124 ? 17.502 14.937 -13.661 1.00 90.00 124 ASP A C 1
ATOM 1020 O O . ASP A 1 124 ? 16.434 14.385 -13.915 1.00 90.00 124 ASP A O 1
ATOM 1024 N N . GLU A 1 125 ? 18.182 15.624 -14.579 1.00 91.06 125 GLU A N 1
ATOM 1025 C CA . GLU A 1 125 ? 17.732 15.810 -15.959 1.00 91.06 125 GLU A CA 1
ATOM 1026 C C . GLU A 1 125 ? 17.796 14.494 -16.744 1.00 91.06 125 GLU A C 1
ATOM 1028 O O . GLU A 1 125 ? 16.825 14.135 -17.406 1.00 91.06 125 GLU A O 1
ATOM 1033 N N . ALA A 1 126 ? 18.865 13.708 -16.572 1.00 93.12 126 ALA A N 1
ATOM 1034 C CA . ALA A 1 126 ? 18.965 12.368 -17.152 1.00 93.12 126 ALA A CA 1
ATOM 1035 C C . ALA A 1 126 ? 17.840 11.437 -16.660 1.00 93.12 126 ALA A C 1
ATOM 1037 O O . ALA A 1 126 ? 17.181 10.780 -17.463 1.00 93.12 126 ALA A O 1
ATOM 1038 N N . ARG A 1 127 ? 17.556 11.418 -15.347 1.00 92.81 127 ARG A N 1
ATOM 1039 C CA . ARG A 1 127 ? 16.423 10.648 -14.790 1.00 92.81 127 ARG A CA 1
ATOM 1040 C C . ARG A 1 127 ? 15.072 11.148 -15.293 1.00 92.81 127 ARG A C 1
ATOM 1042 O O . ARG A 1 127 ? 14.193 10.337 -15.568 1.00 92.81 127 ARG A O 1
ATOM 1049 N N . SER A 1 128 ? 14.901 12.463 -15.408 1.00 92.50 128 SER A N 1
ATOM 1050 C CA . SER A 1 128 ? 13.681 13.060 -15.954 1.00 92.50 128 SER A CA 1
ATOM 1051 C C . SER A 1 128 ? 13.447 12.613 -17.398 1.00 92.50 128 SER A C 1
ATOM 1053 O O . SER A 1 128 ? 12.339 12.202 -17.740 1.00 92.50 128 SER A O 1
ATOM 1055 N N . LEU A 1 129 ? 14.503 12.591 -18.219 1.00 91.50 129 LEU A N 1
ATOM 1056 C CA . LEU A 1 129 ? 14.429 12.114 -19.596 1.00 91.50 129 LEU A CA 1
ATOM 1057 C C . LEU A 1 129 ? 14.051 10.629 -19.673 1.00 91.50 129 LEU A C 1
ATOM 1059 O O . LEU A 1 129 ? 13.169 10.280 -20.448 1.00 91.50 129 LEU A O 1
ATOM 1063 N N . VAL A 1 130 ? 14.646 9.762 -18.847 1.00 92.19 130 VAL A N 1
ATOM 1064 C CA . VAL A 1 130 ? 14.269 8.333 -18.800 1.00 92.19 130 VAL A CA 1
ATOM 1065 C C . VAL A 1 130 ? 12.791 8.153 -18.448 1.00 92.19 130 VAL A C 1
ATOM 1067 O O . VAL A 1 130 ? 12.087 7.384 -19.097 1.00 92.19 130 VAL A O 1
ATOM 1070 N N . ARG A 1 131 ? 12.284 8.900 -17.462 1.00 91.19 131 ARG A N 1
ATOM 1071 C CA . ARG A 1 131 ? 10.855 8.866 -17.112 1.00 91.19 131 ARG A CA 1
ATOM 1072 C C . ARG A 1 131 ? 9.974 9.335 -18.260 1.00 91.19 131 ARG A C 1
ATOM 1074 O O . ARG A 1 131 ? 8.930 8.737 -18.491 1.00 91.19 131 ARG A O 1
ATOM 1081 N N . GLN A 1 132 ? 10.401 10.374 -18.975 1.00 89.88 132 GLN A N 1
ATOM 1082 C CA . GLN A 1 132 ? 9.696 10.852 -20.156 1.00 89.88 132 GLN A CA 1
ATOM 1083 C C . GLN A 1 132 ? 9.654 9.768 -21.240 1.00 89.88 132 GLN A C 1
ATOM 1085 O O . GLN A 1 132 ? 8.587 9.522 -21.781 1.00 89.88 132 GLN A O 1
ATOM 1090 N N . ILE A 1 133 ? 10.766 9.066 -21.491 1.00 89.69 133 ILE A N 1
ATOM 1091 C CA . ILE A 1 133 ? 10.833 7.929 -22.429 1.00 89.69 133 ILE A CA 1
ATOM 1092 C C . ILE A 1 133 ? 9.805 6.854 -22.074 1.00 89.69 133 ILE A C 1
ATOM 1094 O O . ILE A 1 133 ? 9.085 6.407 -22.957 1.00 89.69 133 ILE A O 1
ATOM 1098 N N . PHE A 1 134 ? 9.680 6.479 -20.799 1.00 87.94 134 PHE A N 1
ATOM 1099 C CA . PHE A 1 134 ? 8.706 5.464 -20.378 1.00 87.94 134 PHE A CA 1
ATOM 1100 C C . PHE A 1 134 ? 7.243 5.909 -20.451 1.00 87.94 134 PHE A C 1
ATOM 1102 O O . PHE A 1 134 ? 6.356 5.060 -20.422 1.00 87.94 134 PHE A O 1
ATOM 1109 N N . MET A 1 135 ? 6.981 7.215 -20.493 1.00 88.06 135 MET A N 1
ATOM 1110 C CA . MET A 1 135 ? 5.631 7.765 -20.642 1.00 88.06 135 MET A CA 1
ATOM 1111 C C . MET A 1 135 ? 5.257 8.030 -22.101 1.00 88.06 135 MET A C 1
ATOM 1113 O O . MET A 1 135 ? 4.090 8.295 -22.379 1.00 88.06 135 MET A O 1
ATOM 1117 N N . THR A 1 136 ? 6.228 8.001 -23.012 1.00 84.69 136 THR A N 1
ATOM 1118 C CA . THR A 1 136 ? 5.995 8.205 -24.438 1.00 84.69 136 THR A CA 1
ATOM 1119 C C . THR A 1 136 ? 5.498 6.911 -25.068 1.00 84.69 136 THR A C 1
ATOM 1121 O O . THR A 1 136 ? 6.086 5.849 -24.865 1.00 84.69 136 THR A O 1
ATOM 1124 N N . ASP A 1 137 ? 4.436 7.017 -25.862 1.00 83.44 137 ASP A N 1
ATOM 1125 C CA . ASP A 1 137 ? 3.939 5.896 -26.653 1.00 83.44 137 ASP A CA 1
ATOM 1126 C C . ASP A 1 137 ? 5.015 5.408 -27.638 1.00 83.44 137 ASP A C 1
ATOM 1128 O O . ASP A 1 137 ? 5.821 6.188 -28.166 1.00 83.44 137 ASP A O 1
ATOM 1132 N N . ALA A 1 138 ? 5.034 4.100 -27.876 1.00 85.00 138 ALA A N 1
ATOM 1133 C CA . ALA A 1 138 ? 5.951 3.477 -28.813 1.00 85.00 138 ALA A CA 1
ATOM 1134 C C . ALA A 1 138 ? 5.245 2.386 -29.619 1.00 85.00 138 ALA A C 1
ATOM 1136 O O . ALA A 1 138 ? 4.494 1.578 -29.069 1.00 85.00 138 ALA A O 1
ATOM 1137 N N . ASP A 1 139 ? 5.540 2.336 -30.915 1.00 84.88 139 ASP A N 1
ATOM 1138 C CA . ASP A 1 139 ? 5.042 1.293 -31.805 1.00 84.88 139 ASP A CA 1
ATOM 1139 C C . ASP A 1 139 ? 5.960 0.076 -31.742 1.00 84.88 139 ASP A C 1
ATOM 1141 O O . ASP A 1 139 ? 7.176 0.212 -31.842 1.00 84.88 139 ASP A O 1
ATOM 1145 N N . ILE A 1 140 ? 5.395 -1.126 -31.640 1.00 84.94 140 ILE A N 1
ATOM 1146 C CA . ILE A 1 140 ? 6.154 -2.382 -31.650 1.00 84.94 140 ILE A CA 1
ATOM 1147 C C . ILE A 1 140 ? 5.758 -3.181 -32.891 1.00 84.94 140 ILE A C 1
ATOM 1149 O O . ILE A 1 140 ? 4.599 -3.555 -33.056 1.00 84.94 140 ILE A O 1
ATOM 1153 N N . MET A 1 141 ? 6.730 -3.469 -33.755 1.00 82.31 141 MET A N 1
ATOM 1154 C CA . MET A 1 141 ? 6.543 -4.188 -35.011 1.00 82.31 141 MET A CA 1
ATOM 1155 C C . MET A 1 141 ? 7.569 -5.328 -35.149 1.00 82.31 141 MET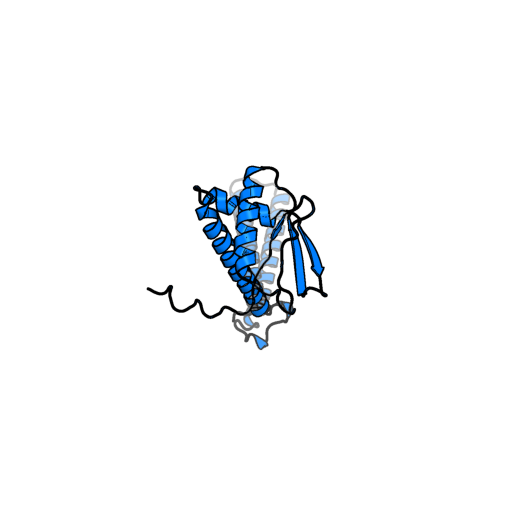 A C 1
ATOM 1157 O O . MET A 1 141 ? 8.746 -5.069 -35.429 1.00 82.31 141 MET A O 1
ATOM 1161 N N . PRO A 1 142 ? 7.154 -6.594 -34.962 1.00 80.56 142 PRO A N 1
ATOM 1162 C CA . PRO A 1 142 ? 8.024 -7.747 -35.157 1.00 80.56 142 PRO A CA 1
ATOM 1163 C C . PRO A 1 142 ? 8.294 -8.001 -36.646 1.00 80.56 142 PRO A C 1
ATOM 1165 O O . PRO A 1 142 ? 7.408 -7.902 -37.494 1.00 80.56 142 PRO A O 1
ATOM 1168 N N . ASP A 1 143 ? 9.531 -8.360 -36.957 1.00 78.06 143 ASP A N 1
ATOM 1169 C CA . ASP A 1 143 ? 10.018 -8.780 -38.265 1.00 78.06 143 ASP A CA 1
ATOM 1170 C C . ASP A 1 143 ? 10.602 -10.186 -38.150 1.00 78.06 143 ASP A C 1
ATOM 1172 O O . ASP A 1 143 ? 11.796 -10.392 -37.926 1.00 78.06 143 ASP A O 1
ATOM 1176 N N . GLU A 1 144 ? 9.729 -11.177 -38.295 1.00 75.69 144 GLU A N 1
ATOM 1177 C CA . GLU A 1 144 ? 10.094 -12.584 -38.144 1.00 75.69 144 GLU A CA 1
ATOM 1178 C C . GLU A 1 144 ? 11.104 -13.055 -39.196 1.00 75.69 144 GLU A C 1
ATOM 1180 O O . GLU A 1 144 ? 11.907 -13.940 -38.917 1.00 75.69 144 GLU A O 1
ATOM 1185 N N . LYS A 1 145 ? 11.104 -12.450 -40.392 1.00 73.50 145 LYS A N 1
ATOM 1186 C CA . LYS A 1 145 ? 11.990 -12.856 -41.494 1.00 73.50 145 LYS A CA 1
ATOM 1187 C C . LYS A 1 145 ? 13.441 -12.495 -41.218 1.00 73.50 145 LYS A C 1
ATOM 1189 O O . LYS A 1 145 ? 14.334 -13.271 -41.537 1.00 73.50 145 LYS A O 1
ATOM 1194 N N . ASN A 1 146 ? 13.653 -11.320 -40.634 1.00 73.12 146 ASN A N 1
ATOM 1195 C CA . ASN A 1 146 ? 14.981 -10.824 -40.292 1.00 73.12 146 ASN A CA 1
ATOM 1196 C C . ASN A 1 146 ? 15.368 -11.137 -38.842 1.00 73.12 146 ASN A C 1
ATOM 1198 O O . ASN A 1 146 ? 16.471 -10.803 -38.427 1.00 73.12 146 ASN A O 1
ATOM 1202 N N . GLY A 1 147 ? 14.469 -11.761 -38.072 1.00 72.38 147 GLY A N 1
ATOM 1203 C CA . GLY A 1 147 ? 14.675 -12.000 -36.650 1.00 72.38 147 GLY A CA 1
ATOM 1204 C C . GLY A 1 147 ? 14.813 -10.691 -35.877 1.00 72.38 147 GLY A C 1
ATOM 1205 O O . GLY A 1 147 ? 15.645 -10.603 -34.985 1.00 72.38 147 GLY A O 1
ATOM 1206 N N . VAL A 1 148 ? 14.044 -9.661 -36.235 1.00 74.94 148 VAL A N 1
ATOM 1207 C CA . VAL A 1 148 ? 14.191 -8.317 -35.673 1.00 74.94 148 VAL A CA 1
ATOM 1208 C C . VAL A 1 148 ? 12.905 -7.829 -35.032 1.00 74.94 148 VAL A C 1
ATOM 1210 O O . VAL A 1 148 ? 11.842 -7.931 -35.624 1.00 74.94 148 VAL A O 1
ATOM 1213 N N . LEU A 1 149 ? 12.994 -7.204 -33.861 1.00 78.56 149 LEU A N 1
ATOM 1214 C CA . LEU A 1 149 ? 11.874 -6.479 -33.257 1.00 78.56 149 LEU A CA 1
ATOM 1215 C C . LEU A 1 149 ? 12.092 -4.965 -33.388 1.00 78.56 149 LEU A C 1
ATOM 1217 O O . LEU A 1 149 ? 12.990 -4.402 -32.764 1.00 78.56 149 LEU A O 1
ATOM 1221 N N . ARG A 1 150 ? 11.283 -4.291 -34.209 1.00 79.38 150 ARG A N 1
ATOM 1222 C CA . ARG A 1 150 ? 11.342 -2.829 -34.357 1.00 79.38 150 ARG A CA 1
ATOM 1223 C C . ARG A 1 150 ? 10.438 -2.169 -33.323 1.00 79.38 150 ARG A C 1
ATOM 1225 O O . ARG A 1 150 ? 9.258 -2.483 -33.266 1.00 79.38 150 ARG A O 1
ATOM 1232 N N . ILE A 1 151 ? 10.980 -1.251 -32.528 1.00 82.75 151 ILE A N 1
ATOM 1233 C CA . ILE A 1 151 ? 10.241 -0.498 -31.501 1.00 82.75 151 ILE A CA 1
ATOM 1234 C C . ILE A 1 151 ? 10.360 1.007 -31.733 1.00 82.75 151 ILE A C 1
ATOM 1236 O O . ILE A 1 151 ? 11.319 1.603 -31.282 1.00 82.75 151 ILE A O 1
ATOM 1240 N N . THR A 1 152 ? 9.439 1.667 -32.414 1.00 83.00 152 THR A N 1
ATOM 1241 C CA . THR A 1 152 ? 9.546 3.100 -32.734 1.00 83.00 152 THR A CA 1
ATOM 1242 C C . THR A 1 152 ? 9.093 3.980 -31.571 1.00 83.00 152 THR A C 1
ATOM 1244 O O . THR A 1 152 ? 7.920 3.964 -31.227 1.00 83.00 152 THR A O 1
ATOM 1247 N N . ILE A 1 153 ? 9.984 4.804 -31.005 1.00 84.12 153 ILE A N 1
ATOM 1248 C CA . ILE A 1 153 ? 9.612 5.839 -30.028 1.00 84.12 153 ILE A CA 1
ATOM 1249 C C . ILE A 1 153 ? 9.240 7.122 -30.772 1.00 84.12 153 ILE A C 1
ATOM 1251 O O . ILE A 1 153 ? 9.977 7.604 -31.646 1.00 84.12 153 ILE A O 1
ATOM 1255 N N . HIS A 1 154 ? 8.090 7.694 -30.418 1.00 82.12 154 HIS A N 1
ATOM 1256 C CA . HIS A 1 154 ? 7.647 8.963 -30.980 1.00 82.12 154 HIS A CA 1
ATOM 1257 C C . HIS A 1 154 ? 8.507 10.149 -30.522 1.00 82.12 154 HIS A C 1
ATOM 1259 O O . HIS A 1 154 ? 9.193 10.128 -29.500 1.00 82.12 154 HIS A O 1
ATOM 1265 N N . ASN A 1 155 ? 8.472 11.215 -31.318 1.00 80.19 155 ASN A N 1
ATOM 1266 C CA . ASN A 1 155 ? 9.286 12.400 -31.095 1.00 80.19 155 ASN A CA 1
ATOM 1267 C C . ASN A 1 155 ? 8.914 13.112 -29.781 1.00 80.19 155 ASN A C 1
ATOM 1269 O O . ASN A 1 155 ? 7.743 13.374 -29.514 1.00 80.19 155 ASN A O 1
ATOM 1273 N N . MET A 1 156 ? 9.922 13.499 -29.002 1.00 78.88 156 MET A N 1
ATOM 1274 C CA . MET A 1 156 ? 9.756 14.270 -27.770 1.00 78.88 156 MET A CA 1
ATOM 1275 C C . MET A 1 156 ? 9.511 15.751 -28.066 1.00 78.88 156 MET A C 1
ATOM 1277 O O . MET A 1 156 ? 9.992 16.289 -29.067 1.00 78.88 156 MET A O 1
ATOM 1281 N N . THR A 1 157 ? 8.859 16.443 -27.126 1.00 78.31 157 THR A N 1
ATOM 1282 C CA . THR A 1 157 ? 8.578 17.890 -27.194 1.00 78.31 157 THR A CA 1
ATOM 1283 C C . THR A 1 157 ? 9.838 18.741 -27.381 1.00 78.31 157 THR A C 1
ATOM 1285 O O . THR A 1 157 ? 9.790 19.769 -28.050 1.00 78.31 157 THR A O 1
ATOM 1288 N N . ASN A 1 158 ? 10.974 18.324 -26.810 1.00 82.31 158 ASN A N 1
ATOM 1289 C CA . ASN A 1 158 ? 12.251 19.022 -26.951 1.00 82.31 158 ASN A CA 1
ATOM 1290 C C . ASN A 1 158 ? 13.141 18.332 -28.010 1.00 82.31 158 ASN A C 1
ATOM 1292 O O . ASN A 1 158 ? 13.543 17.186 -27.794 1.00 82.31 158 ASN A O 1
ATOM 1296 N N . PRO A 1 159 ? 13.535 19.024 -29.100 1.00 79.50 159 PRO A N 1
ATOM 1297 C CA . PRO A 1 159 ? 14.463 18.499 -30.104 1.00 79.50 159 PRO A CA 1
ATOM 1298 C C . PRO A 1 159 ? 15.799 17.997 -29.541 1.00 79.50 159 PRO A C 1
ATOM 1300 O O . PRO A 1 159 ? 16.345 17.021 -30.054 1.00 79.50 159 PRO A O 1
ATOM 1303 N N . GLY A 1 160 ? 16.315 18.624 -28.477 1.00 82.25 160 GLY A N 1
ATOM 1304 C CA . GLY A 1 160 ? 17.541 18.189 -27.804 1.00 82.25 160 GLY A CA 1
ATOM 1305 C C . GLY A 1 160 ? 17.398 16.803 -27.171 1.00 82.25 160 GLY A C 1
ATOM 1306 O O . GLY A 1 160 ? 18.280 15.960 -27.323 1.00 82.25 160 GLY A O 1
ATOM 1307 N N . ASN A 1 161 ? 16.239 16.520 -26.571 1.00 85.25 161 ASN A N 1
ATOM 1308 C CA . ASN A 1 161 ? 15.943 15.218 -25.968 1.00 85.25 161 ASN A CA 1
ATOM 1309 C C . ASN A 1 161 ? 15.962 14.103 -27.017 1.00 85.25 161 ASN A C 1
ATOM 1311 O O . ASN A 1 161 ? 16.470 13.022 -26.744 1.00 85.25 161 ASN A O 1
ATOM 1315 N N . ASN A 1 162 ? 15.516 14.379 -28.245 1.00 85.06 162 ASN A N 1
ATOM 1316 C CA . ASN A 1 162 ? 15.531 13.395 -29.332 1.00 85.06 162 ASN A CA 1
ATOM 1317 C C . ASN A 1 162 ? 16.945 12.958 -29.738 1.00 85.06 162 ASN A C 1
ATOM 1319 O O . ASN A 1 162 ? 17.122 11.854 -30.254 1.00 85.06 162 ASN A O 1
ATOM 1323 N N . ARG A 1 163 ? 17.963 13.799 -29.509 1.00 86.81 163 ARG A N 1
ATOM 1324 C CA . ARG A 1 163 ? 19.367 13.421 -29.726 1.00 86.81 163 ARG A CA 1
ATOM 1325 C C . ARG A 1 163 ? 19.851 12.459 -28.644 1.00 86.81 163 ARG A C 1
ATOM 1327 O O . ARG A 1 163 ? 20.467 11.454 -28.976 1.00 86.81 163 ARG A O 1
ATOM 1334 N N . TYR A 1 164 ? 19.544 12.747 -27.383 1.00 89.44 164 TYR A N 1
ATOM 1335 C CA . TYR A 1 164 ? 19.907 11.884 -26.258 1.00 89.44 164 TYR A CA 1
ATOM 1336 C C . TYR A 1 164 ? 19.191 10.533 -26.313 1.00 89.44 164 TYR A C 1
ATOM 1338 O O . TYR A 1 164 ? 19.810 9.502 -26.074 1.00 89.44 164 TYR A O 1
ATOM 1346 N N . VAL A 1 165 ? 17.911 10.534 -26.697 1.00 88.31 165 VAL A N 1
ATOM 1347 C CA . VAL A 1 165 ? 17.142 9.312 -26.962 1.00 88.31 165 VAL A CA 1
ATOM 1348 C C . VAL A 1 165 ? 17.850 8.489 -28.035 1.00 88.31 165 VAL A C 1
ATOM 1350 O O . VAL A 1 165 ? 18.158 7.340 -27.764 1.00 88.31 165 VAL A O 1
ATOM 1353 N N . GLN A 1 166 ? 18.211 9.084 -29.183 1.00 86.81 166 GLN A N 1
ATOM 1354 C CA . GLN A 1 166 ? 18.944 8.376 -30.244 1.00 86.81 166 GLN A CA 1
ATOM 1355 C C . GLN A 1 166 ? 20.245 7.731 -29.739 1.00 86.81 166 GLN A C 1
ATOM 1357 O O . GLN A 1 166 ? 20.506 6.571 -30.029 1.00 86.81 166 GLN A O 1
ATOM 1362 N N . GLN A 1 167 ? 21.044 8.462 -28.958 1.00 88.62 167 GLN A N 1
ATOM 1363 C CA . GLN A 1 167 ? 22.293 7.931 -28.402 1.00 88.62 167 GLN A CA 1
ATOM 1364 C C . GLN A 1 167 ? 22.042 6.751 -27.460 1.00 88.62 167 GLN A C 1
ATOM 1366 O O . GLN A 1 167 ? 22.745 5.745 -27.525 1.00 88.62 167 GLN A O 1
ATOM 1371 N N . LEU A 1 168 ? 21.014 6.851 -26.613 1.00 88.81 168 LEU A N 1
ATOM 1372 C CA . LEU A 1 168 ? 20.592 5.743 -25.766 1.00 88.81 168 LEU A CA 1
ATOM 1373 C C . LEU A 1 168 ? 20.140 4.542 -26.610 1.00 88.81 168 LEU A C 1
ATOM 1375 O O . LEU A 1 168 ? 20.501 3.417 -26.275 1.00 88.81 168 LEU A O 1
ATOM 1379 N N . CYS A 1 169 ? 19.414 4.765 -27.715 1.00 86.00 169 CYS A N 1
ATOM 1380 C CA . CYS A 1 169 ? 19.056 3.702 -28.654 1.00 86.00 169 CYS A CA 1
ATOM 1381 C C . CYS A 1 169 ? 20.287 2.958 -29.160 1.00 86.00 169 CYS A C 1
ATOM 1383 O O . CYS A 1 169 ? 20.318 1.734 -29.147 1.00 86.00 169 CYS A O 1
ATOM 1385 N N . ASP A 1 170 ? 21.283 3.706 -29.635 1.00 85.94 170 ASP A N 1
ATOM 1386 C CA . ASP A 1 170 ? 22.454 3.149 -30.302 1.00 85.94 170 ASP A CA 1
ATOM 1387 C C . ASP A 1 170 ? 23.268 2.285 -29.325 1.00 85.94 170 ASP A C 1
ATOM 1389 O O . ASP A 1 170 ? 23.721 1.197 -29.682 1.00 85.94 170 ASP A O 1
ATOM 1393 N N . ILE A 1 171 ? 23.369 2.721 -28.064 1.00 86.75 171 ILE A N 1
ATOM 1394 C CA . ILE A 1 171 ? 24.009 1.960 -26.981 1.00 86.75 171 ILE A CA 1
ATOM 1395 C C . ILE A 1 171 ? 23.205 0.705 -26.627 1.00 86.75 171 ILE A C 1
ATOM 1397 O O . ILE A 1 171 ? 23.774 -0.359 -26.402 1.00 86.75 171 ILE A O 1
ATOM 1401 N N . LEU A 1 172 ? 21.877 0.796 -26.571 1.00 84.50 172 LEU A N 1
ATOM 1402 C CA . LEU A 1 172 ? 21.049 -0.374 -26.283 1.00 84.50 172 LEU A CA 1
ATOM 1403 C C . LEU A 1 172 ? 21.080 -1.379 -27.441 1.00 84.50 172 LEU A C 1
ATOM 1405 O O . LEU A 1 172 ? 21.114 -2.582 -27.196 1.00 84.50 172 LEU A O 1
ATOM 1409 N N . ASN A 1 173 ? 21.165 -0.918 -28.687 1.00 81.31 173 ASN A N 1
ATOM 1410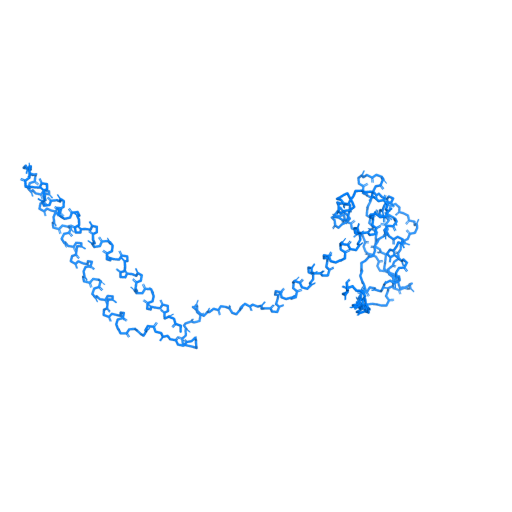 C CA . ASN A 1 173 ? 21.285 -1.782 -29.861 1.00 81.31 173 ASN A CA 1
ATOM 1411 C C . ASN A 1 173 ? 22.644 -2.489 -29.938 1.00 81.31 173 ASN A C 1
ATOM 1413 O O . ASN A 1 173 ? 22.699 -3.643 -30.354 1.00 81.31 173 ASN A O 1
ATOM 1417 N N . SER A 1 174 ? 23.731 -1.844 -29.500 1.00 80.56 174 SER A N 1
ATOM 1418 C CA . SER A 1 174 ? 25.064 -2.467 -29.494 1.00 80.56 174 SER A CA 1
ATOM 1419 C C . SER A 1 174 ? 25.200 -3.612 -28.488 1.00 80.56 174 SER A C 1
ATOM 1421 O O . SER A 1 174 ? 26.128 -4.409 -28.588 1.00 80.56 174 SER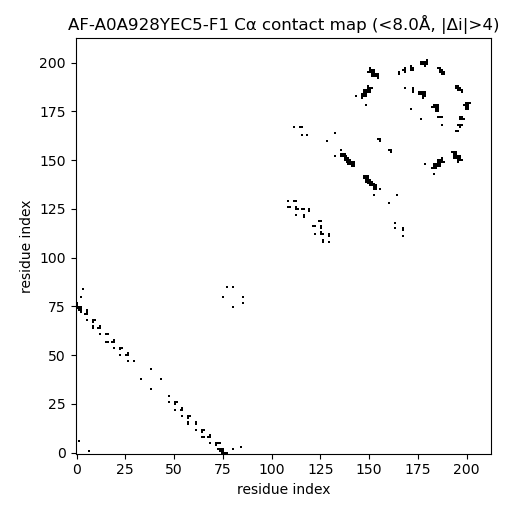 A O 1
ATOM 1423 N N . SER A 1 175 ? 24.266 -3.725 -27.539 1.00 78.00 175 SER A N 1
ATOM 1424 C CA . SER A 1 175 ? 24.228 -4.835 -26.585 1.00 78.00 175 SER A CA 1
ATOM 1425 C C . SER A 1 175 ? 23.736 -6.162 -27.183 1.00 78.00 175 SER A C 1
ATOM 1427 O O . SER A 1 175 ? 23.779 -7.171 -26.482 1.00 78.00 175 SER A O 1
ATOM 1429 N N . GLU A 1 176 ? 23.250 -6.163 -28.436 1.00 73.69 176 GLU A N 1
ATOM 1430 C CA . GLU A 1 176 ? 22.733 -7.344 -29.157 1.00 73.69 176 GLU A CA 1
ATOM 1431 C C . GLU A 1 176 ? 21.752 -8.191 -28.319 1.00 73.69 176 GLU A C 1
ATOM 1433 O O . GLU A 1 176 ? 21.705 -9.420 -28.387 1.00 73.69 176 GLU A O 1
ATOM 1438 N N . THR A 1 177 ? 20.958 -7.526 -27.476 1.00 67.56 177 THR A N 1
ATOM 1439 C CA . THR A 1 177 ? 20.070 -8.205 -26.528 1.00 67.56 177 THR A CA 1
ATOM 1440 C C . THR A 1 177 ? 18.903 -8.879 -27.243 1.00 67.56 177 THR A C 1
ATOM 1442 O O . THR A 1 177 ? 18.284 -8.301 -28.126 1.00 67.56 177 THR A O 1
ATOM 1445 N N . LEU A 1 178 ? 18.573 -10.113 -26.853 1.00 69.06 178 LEU A N 1
ATOM 1446 C CA . LEU A 1 178 ? 17.449 -10.866 -27.418 1.00 69.06 178 LEU A CA 1
ATOM 1447 C C . LEU A 1 178 ? 16.151 -10.588 -26.658 1.00 69.06 178 LEU A C 1
ATOM 1449 O O . LEU A 1 178 ? 16.142 -10.560 -25.424 1.00 69.06 178 LEU A O 1
ATOM 1453 N N . PHE A 1 179 ? 15.038 -10.457 -27.388 1.00 63.94 179 PHE A N 1
ATOM 1454 C CA . PHE A 1 179 ? 13.721 -10.316 -26.771 1.00 63.94 179 PHE A CA 1
ATOM 1455 C C . PHE A 1 179 ? 13.259 -11.638 -26.147 1.00 63.94 179 PHE A C 1
ATOM 1457 O O . PHE A 1 179 ? 13.227 -12.690 -26.793 1.00 63.94 179 PHE A O 1
ATOM 1464 N N . THR A 1 180 ? 12.880 -11.585 -24.870 1.00 61.16 180 THR A N 1
ATOM 1465 C CA . THR A 1 180 ? 12.646 -12.775 -24.045 1.00 61.16 180 THR A CA 1
ATOM 1466 C C . THR A 1 180 ? 11.619 -13.732 -24.659 1.00 61.16 180 THR A C 1
ATOM 1468 O O . THR A 1 180 ? 10.474 -13.350 -24.886 1.00 61.16 180 THR A O 1
ATOM 1471 N N . GLY A 1 181 ? 12.004 -14.997 -24.863 1.00 58.81 181 GLY A N 1
ATOM 1472 C CA . GLY A 1 181 ? 11.113 -16.032 -25.407 1.00 58.81 181 GLY A CA 1
ATOM 1473 C C . GLY A 1 181 ? 11.034 -16.082 -26.937 1.00 58.81 181 GLY A C 1
ATOM 1474 O O . GLY A 1 181 ? 10.250 -16.865 -27.465 1.00 58.81 181 GLY A O 1
ATOM 1475 N N . THR A 1 182 ? 11.849 -15.295 -27.646 1.00 57.72 182 THR A N 1
ATOM 1476 C CA . THR A 1 182 ? 11.974 -15.324 -29.112 1.00 57.72 182 THR A CA 1
ATOM 1477 C C . THR A 1 182 ? 13.447 -15.298 -29.529 1.00 57.72 182 THR A C 1
ATOM 1479 O O . THR A 1 182 ? 14.298 -14.868 -28.757 1.00 57.72 182 THR A O 1
ATOM 1482 N N . ASN A 1 183 ? 13.751 -15.706 -30.763 1.00 60.25 183 ASN A N 1
ATOM 1483 C CA . ASN A 1 183 ? 15.087 -15.553 -31.355 1.00 60.25 183 ASN A CA 1
ATOM 1484 C C . ASN A 1 183 ? 15.229 -14.209 -32.099 1.00 60.25 183 ASN A C 1
ATOM 1486 O O . ASN A 1 183 ? 15.889 -14.156 -33.133 1.00 60.25 183 ASN A O 1
ATOM 1490 N N . GLN A 1 184 ? 14.549 -13.151 -31.639 1.00 46.97 184 GLN A N 1
ATOM 1491 C CA . GLN A 1 184 ? 14.564 -11.850 -32.307 1.00 46.97 184 GLN A CA 1
ATOM 1492 C C . GLN A 1 184 ? 15.503 -10.868 -31.594 1.00 46.97 184 GLN A C 1
ATOM 1494 O O . GLN A 1 184 ? 15.363 -10.631 -30.391 1.00 46.97 184 GLN A O 1
ATOM 1499 N N . THR A 1 185 ? 16.433 -10.279 -32.347 1.00 50.97 185 THR A N 1
ATOM 1500 C CA . THR A 1 185 ? 17.285 -9.153 -31.944 1.00 50.97 185 THR A CA 1
ATOM 1501 C C . THR A 1 185 ? 16.565 -7.850 -32.258 1.00 50.97 185 THR A C 1
ATOM 1503 O O . THR A 1 185 ? 16.322 -7.549 -33.426 1.00 50.97 185 THR A O 1
ATOM 1506 N N . PRO A 1 186 ? 16.183 -7.039 -31.276 1.00 51.72 186 PRO A N 1
ATOM 1507 C CA . PRO A 1 186 ? 15.454 -5.829 -31.588 1.00 51.72 186 PRO A CA 1
ATOM 1508 C C . PRO A 1 186 ? 16.388 -4.823 -32.331 1.00 51.72 186 PRO A C 1
ATOM 1510 O O . PRO A 1 186 ? 17.608 -4.882 -32.192 1.00 51.72 186 PRO A O 1
ATOM 1513 N N . THR A 1 187 ? 15.886 -3.993 -33.257 1.00 45.25 187 THR A N 1
ATOM 1514 C CA . THR A 1 187 ? 16.724 -3.096 -34.105 1.00 45.25 187 THR A CA 1
ATOM 1515 C C . THR A 1 187 ? 15.961 -1.842 -34.536 1.00 45.25 187 THR A C 1
ATOM 1517 O O . THR A 1 187 ? 14.741 -1.872 -34.701 1.00 45.25 187 THR A O 1
ATOM 1520 N N . ASN A 1 188 ? 16.690 -0.747 -34.779 1.00 47.38 188 ASN A N 1
ATOM 1521 C CA . ASN A 1 188 ? 16.171 0.523 -35.297 1.00 47.38 188 ASN A CA 1
ATOM 1522 C C . ASN A 1 188 ? 16.096 0.557 -36.829 1.00 47.38 188 ASN A C 1
ATOM 1524 O O . ASN A 1 188 ? 17.064 0.216 -37.503 1.00 47.38 188 ASN A O 1
ATOM 1528 N N . SER A 1 189 ? 14.980 1.040 -37.391 1.00 38.47 189 SER A N 1
ATOM 1529 C CA . SER A 1 189 ? 14.862 1.300 -38.836 1.00 38.47 189 SER A CA 1
ATOM 1530 C C . SER A 1 189 ? 15.309 2.735 -39.181 1.00 38.47 189 SER A C 1
ATOM 1532 O O . SER A 1 189 ? 14.875 3.660 -38.494 1.00 38.47 189 SER A O 1
ATOM 1534 N N . PRO A 1 190 ? 16.125 2.977 -40.234 1.00 37.12 190 PRO A N 1
ATOM 1535 C CA . PRO A 1 190 ? 16.596 4.324 -40.592 1.00 37.12 190 PRO A CA 1
ATOM 1536 C C . PRO A 1 190 ? 15.577 5.196 -41.344 1.00 37.12 190 PRO A C 1
ATOM 1538 O O . PRO A 1 190 ? 15.885 6.343 -41.668 1.00 37.12 190 PRO A O 1
ATOM 1541 N N . ALA A 1 191 ? 14.390 4.686 -41.668 1.00 38.06 191 ALA A N 1
ATOM 1542 C CA . ALA A 1 191 ? 13.421 5.389 -42.500 1.00 38.06 191 ALA A CA 1
ATOM 1543 C C . ALA A 1 191 ? 12.125 5.643 -41.721 1.00 38.06 191 ALA A C 1
ATOM 1545 O O . ALA A 1 191 ? 11.509 4.698 -41.247 1.00 38.06 191 ALA A O 1
ATOM 1546 N N . GLU A 1 192 ? 11.729 6.920 -41.670 1.00 34.50 192 GLU A N 1
ATOM 1547 C CA . GLU A 1 192 ? 10.470 7.476 -41.133 1.00 34.50 192 GLU A CA 1
ATOM 1548 C C . GLU A 1 192 ? 10.478 7.927 -39.660 1.00 34.50 192 GLU A C 1
ATOM 1550 O O . GLU A 1 192 ? 10.135 7.174 -38.769 1.00 34.50 192 GLU A O 1
ATOM 1555 N N . ARG A 1 193 ? 10.826 9.214 -39.451 1.00 34.94 193 ARG A N 1
ATOM 1556 C CA . ARG A 1 193 ? 10.420 10.208 -38.413 1.00 34.94 193 ARG A CA 1
ATOM 1557 C C . ARG A 1 193 ? 10.105 9.820 -36.942 1.00 34.94 193 ARG A C 1
ATOM 1559 O O . ARG A 1 193 ? 9.856 10.733 -36.158 1.00 34.94 193 ARG A O 1
ATOM 1566 N N . GLY A 1 194 ? 10.214 8.572 -36.516 1.00 31.94 194 GLY A N 1
ATOM 1567 C CA . GLY A 1 194 ? 10.214 8.104 -35.130 1.00 31.94 194 GLY A CA 1
ATOM 1568 C C . GLY A 1 194 ? 11.424 7.193 -34.931 1.00 31.94 194 GLY A C 1
ATOM 1569 O O . GLY A 1 194 ? 11.837 6.500 -35.856 1.00 31.94 194 GLY A O 1
ATOM 1570 N N . ARG A 1 195 ? 12.072 7.258 -33.769 1.00 39.88 195 ARG A N 1
ATOM 1571 C CA . ARG A 1 195 ? 13.397 6.652 -33.536 1.00 39.88 195 ARG A CA 1
ATOM 1572 C C . ARG A 1 195 ? 13.299 5.589 -32.454 1.00 39.88 195 ARG A C 1
ATOM 1574 O O . ARG A 1 195 ? 12.627 5.792 -31.457 1.00 39.88 195 ARG A O 1
ATOM 1581 N N . THR A 1 196 ? 13.922 4.440 -32.678 1.00 37.78 196 THR A N 1
ATOM 1582 C CA . THR A 1 196 ? 13.550 3.162 -32.048 1.00 37.78 196 THR A CA 1
ATOM 1583 C C . THR A 1 196 ? 14.398 2.799 -30.808 1.00 37.78 196 THR A C 1
ATOM 1585 O O . THR A 1 196 ? 15.576 3.120 -30.816 1.00 37.78 196 THR A O 1
ATOM 1588 N N . ILE A 1 197 ? 13.864 2.179 -29.732 1.00 37.06 197 ILE A N 1
ATOM 1589 C CA . ILE A 1 197 ? 14.650 1.649 -28.568 1.00 37.06 197 ILE A CA 1
ATOM 1590 C C . ILE A 1 197 ? 14.059 0.354 -27.991 1.00 37.06 197 ILE A C 1
ATOM 1592 O O . ILE A 1 197 ? 12.847 0.198 -27.921 1.00 37.06 197 ILE A O 1
ATOM 1596 N N . LEU A 1 198 ? 14.942 -0.523 -27.497 1.00 43.03 198 LEU A N 1
ATOM 1597 C CA . LEU A 1 198 ? 14.721 -1.881 -26.986 1.00 43.03 198 LEU A CA 1
ATOM 1598 C C . LEU A 1 198 ? 14.806 -1.993 -25.457 1.00 43.03 198 LEU A C 1
ATOM 1600 O O . LEU A 1 198 ? 15.542 -1.244 -24.818 1.00 43.03 198 LEU A O 1
ATOM 1604 N N . LEU A 1 199 ? 14.130 -3.000 -24.881 1.00 31.33 199 LEU A N 1
ATOM 1605 C CA . LEU A 1 199 ? 14.237 -3.387 -23.466 1.00 31.33 199 LEU A CA 1
ATOM 1606 C C . LEU A 1 19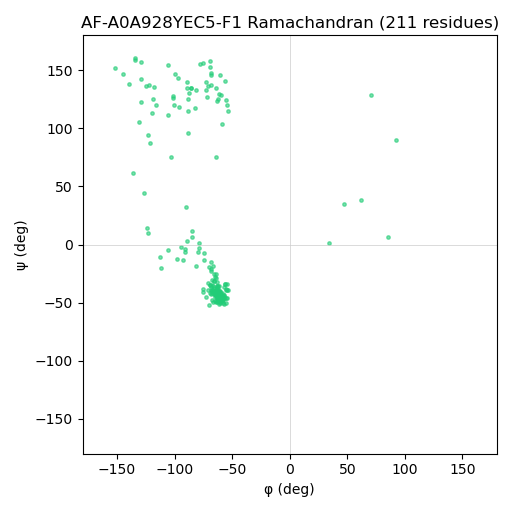9 ? 14.506 -4.903 -23.274 1.00 31.33 199 LEU A C 1
ATOM 1608 O O . LEU A 1 199 ? 13.683 -5.732 -23.647 1.00 31.33 199 LEU A O 1
ATOM 1612 N N . TYR A 1 200 ? 15.619 -5.178 -22.571 1.00 32.03 200 TYR A N 1
ATOM 1613 C CA . TYR A 1 200 ? 15.973 -6.277 -21.637 1.00 32.03 200 TYR A CA 1
ATOM 1614 C C . TYR A 1 200 ? 16.205 -7.742 -22.109 1.00 32.03 200 TYR A C 1
ATOM 1616 O O . TYR A 1 200 ? 15.339 -8.381 -22.698 1.00 32.03 200 TYR A O 1
ATOM 1624 N N . SER A 1 201 ? 17.361 -8.299 -21.690 1.00 31.02 201 SER A N 1
ATOM 1625 C CA . SER A 1 201 ? 17.833 -9.696 -21.835 1.00 31.02 201 SER A CA 1
ATOM 1626 C C . SER A 1 201 ? 17.625 -10.523 -20.556 1.00 31.02 201 SER A C 1
ATOM 1628 O O . SER A 1 201 ? 17.731 -10.009 -19.442 1.00 31.02 201 SER A O 1
ATOM 1630 N N . LYS A 1 202 ? 17.351 -11.825 -20.716 1.00 31.70 202 LYS A N 1
ATOM 1631 C CA . LYS A 1 202 ? 17.055 -12.776 -19.629 1.00 31.70 202 LYS A CA 1
ATOM 1632 C C . LYS A 1 202 ? 18.283 -13.512 -19.065 1.00 31.70 202 LYS A C 1
ATOM 1634 O O . LYS A 1 202 ? 18.118 -14.209 -18.071 1.00 31.70 202 LYS A O 1
ATOM 1639 N N . ASP A 1 203 ? 19.491 -13.338 -19.610 1.00 35.03 203 ASP A N 1
ATOM 1640 C CA . ASP A 1 203 ? 20.585 -14.296 -19.345 1.00 35.03 203 ASP A CA 1
ATOM 1641 C C . ASP A 1 203 ? 21.894 -13.745 -18.754 1.00 35.03 203 ASP A C 1
ATOM 1643 O O . ASP A 1 203 ? 22.873 -14.488 -18.675 1.00 35.03 203 ASP A O 1
ATOM 1647 N N . ASP A 1 204 ? 21.943 -12.514 -18.232 1.00 38.06 204 ASP A N 1
ATOM 1648 C CA . ASP A 1 204 ? 23.179 -12.013 -17.606 1.00 38.06 204 ASP A CA 1
ATOM 1649 C C . ASP A 1 204 ? 23.152 -12.014 -16.067 1.00 38.06 204 ASP A C 1
ATOM 1651 O O . ASP A 1 204 ? 23.018 -10.995 -15.388 1.00 38.06 204 ASP A O 1
ATOM 1655 N N . LEU A 1 205 ? 23.301 -13.214 -15.497 1.00 34.47 205 LEU A N 1
ATOM 1656 C CA . LEU A 1 205 ? 23.672 -13.418 -14.092 1.00 34.47 205 LEU A CA 1
ATOM 1657 C C . LEU A 1 205 ? 25.199 -13.379 -13.867 1.00 34.47 205 LEU A C 1
ATOM 1659 O O . LEU A 1 205 ? 25.652 -13.717 -12.773 1.00 34.47 205 LEU A O 1
ATOM 1663 N N . ARG A 1 206 ? 26.021 -12.954 -14.843 1.00 33.41 206 ARG A N 1
ATOM 1664 C CA . ARG A 1 206 ? 27.492 -12.978 -14.705 1.00 33.41 206 ARG A CA 1
ATOM 1665 C C . ARG A 1 206 ? 28.108 -11.698 -14.127 1.00 33.41 206 ARG A C 1
ATOM 1667 O O . ARG A 1 206 ? 29.278 -11.719 -13.759 1.00 33.41 206 ARG A O 1
ATOM 1674 N N . TRP A 1 207 ? 27.334 -10.634 -13.907 1.00 31.33 207 TRP A N 1
ATOM 1675 C CA . TRP A 1 207 ? 27.836 -9.380 -13.308 1.00 31.33 207 TRP A CA 1
ATOM 1676 C C . TRP A 1 207 ? 27.879 -9.333 -11.767 1.00 31.33 207 TRP A C 1
ATOM 1678 O O . TRP A 1 207 ? 28.222 -8.304 -11.189 1.00 31.33 207 TRP A O 1
ATOM 1688 N N . TRP A 1 208 ? 27.590 -10.433 -11.065 1.00 31.58 208 TRP A N 1
ATOM 1689 C CA . TRP A 1 208 ? 27.558 -10.454 -9.591 1.00 31.58 208 TRP A CA 1
ATOM 1690 C C . TRP A 1 208 ? 28.936 -10.525 -8.899 1.00 31.58 208 TRP A C 1
ATOM 1692 O O . TRP A 1 208 ? 28.982 -10.538 -7.673 1.00 31.58 208 TRP A O 1
ATOM 1702 N N . ALA A 1 209 ? 30.059 -10.537 -9.630 1.00 33.88 209 ALA A N 1
ATOM 1703 C CA . ALA A 1 209 ? 31.381 -10.774 -9.031 1.00 33.88 209 ALA A CA 1
ATOM 1704 C C . ALA A 1 209 ? 32.233 -9.525 -8.713 1.00 33.88 209 ALA A C 1
ATOM 1706 O O . ALA A 1 209 ? 33.214 -9.662 -7.991 1.00 33.88 209 ALA A O 1
ATOM 1707 N N . HIS A 1 210 ? 31.900 -8.317 -9.192 1.00 33.53 210 HIS A N 1
ATOM 1708 C CA . HIS A 1 210 ? 32.831 -7.171 -9.091 1.00 33.53 210 HIS A CA 1
ATOM 1709 C C . HIS A 1 210 ? 32.317 -5.913 -8.376 1.00 33.53 210 HIS A C 1
ATOM 1711 O O . HIS A 1 210 ? 33.010 -4.902 -8.372 1.00 33.53 210 HIS A O 1
ATOM 1717 N N . LEU A 1 211 ? 31.160 -5.960 -7.710 1.00 31.67 211 LEU A N 1
ATOM 1718 C CA . LEU A 1 211 ? 30.664 -4.825 -6.913 1.00 31.67 211 LEU A CA 1
ATOM 1719 C C . LEU A 1 211 ? 30.324 -5.208 -5.465 1.00 31.67 211 LEU A C 1
ATOM 1721 O O . LEU A 1 211 ? 29.287 -4.829 -4.927 1.00 31.67 211 LEU A O 1
ATOM 1725 N N . TRP A 1 212 ? 31.216 -5.984 -4.850 1.00 34.12 212 TRP A N 1
ATOM 1726 C CA . TRP A 1 212 ? 31.301 -6.184 -3.399 1.00 34.12 212 TRP A CA 1
ATOM 1727 C C . TRP A 1 212 ? 32.773 -6.115 -2.952 1.00 34.12 212 TRP A C 1
ATOM 1729 O O . TRP A 1 212 ? 33.327 -7.091 -2.455 1.00 34.12 212 TRP A O 1
ATOM 1739 N N . ILE A 1 213 ? 33.403 -4.956 -3.177 1.00 35.97 213 ILE A N 1
ATOM 1740 C CA . ILE A 1 213 ? 34.410 -4.333 -2.294 1.00 35.97 213 ILE A CA 1
ATOM 1741 C C . ILE A 1 213 ? 34.088 -2.839 -2.262 1.00 35.97 213 ILE A C 1
AT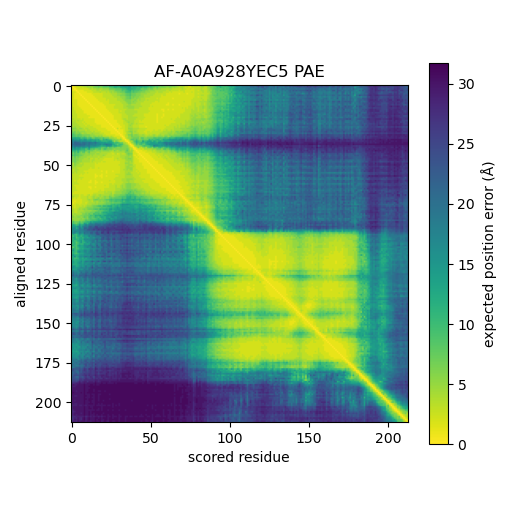OM 1743 O O . ILE A 1 213 ? 33.820 -2.292 -3.356 1.00 35.97 213 ILE A O 1
#

Radius of gyration: 36.78 Å; Cα contacts (8 Å, |Δi|>4): 186; chains: 1; bounding box: 78×47×91 Å

Sequence (213 aa):
MVNPRYRELESQIKTKTTLLNRQRVKYGALVLKAEGEEPDIRKYVQEKATIRESIDTLEEKIEQLRATKNNTEKHIEFSKLPEDKKFQDLKKSGKQFVDTIKMIAYRAETAMANTLQEYISKKDEARSLVRQIFMTDADIMPDEKNGVLRITIHNMTNPGNNRYVQQLCDILNSSETLFTGTNQTPTNSPAERGRTILLYSKDDLRWWAHLWI

Nearest PDB structures (foldseek):
  5xg2-assembly1_A  TM=5.053E-01  e=1.206E+00  Pyrococcus yayanosii CH1
  8auc-assembly3_A  TM=4.142E-01  e=9.815E+00  Corynebacterium glutamicum ATCC 13032

Solvent-accessible surface area (backbone atoms only — not comparable to full-atom values): 12387 Å² total; per-residue (Å²): 90,75,26,67,66,38,54,49,43,52,51,52,44,53,52,49,50,54,52,39,52,54,46,52,51,52,48,51,52,56,54,56,51,54,77,77,48,90,67,64,63,68,61,54,53,50,55,52,49,54,47,50,52,55,40,55,56,42,52,53,54,42,50,57,45,50,56,54,41,73,77,38,63,60,62,43,60,78,86,76,48,57,77,93,74,47,79,76,76,76,62,57,67,62,51,50,53,54,51,50,52,50,52,52,51,52,50,50,54,52,51,54,24,55,60,39,37,81,80,30,92,48,66,68,57,20,44,49,50,51,53,49,57,76,70,49,67,63,49,80,48,79,35,79,90,78,30,27,34,33,27,35,30,59,77,56,96,47,74,69,56,48,54,55,50,49,53,51,23,54,59,53,51,72,62,67,45,40,40,77,95,52,87,24,38,45,48,68,69,97,76,72,96,38,57,32,59,77,80,70,61,88,79,80,81,76,75,80,80,79,82,86,125

Secondary structure (DSSP, 8-state):
-B-HHHHHHHHHHHHHHHHHHHHHHHHHHHHHHHHHS---HHHHHHHHHHHHHHHHHHHHHHHHHHHHHHTS-SB--GGGS-GGGSPPP--HHHHHHHHHHHHHHHHHHHHHHHHHHTT-S-HHHHHHHHHHHHHS-EEEEEETTTTEEEEEEPPPSSHHHHHHHHHHHHHHHHTTPPPTTSS-EE---SSSS-EE-----S---GGGGSS--

Mean predicted aligned error: 15.4 Å

Foldseek 3Di:
DFAPVLVVLVVVLVVLVVVLVVLVVVLVVLVVVVVPDPDPVVVSVVVNVVSVVSNVVSVVVSVVSVVVSVVDDGDDDLVPDDPVPRDDPPPVVVVVVVVVVVVVVVVVLVVQLVQLCVVPVDSVVSSVLSVVQVVFDWDWDDDVPVLEIWIFTADDPDPVSVVSVQVSQVVQLVVQAHDPPGSHRYDFDPDDHTTTHDDDHDDPPPPPPPPDD

pLDDT: mean 79.35, std 19.09, range [31.02, 97.19]